Protein AF-A0A7S2QYP1-F1 (afdb_monomer)

pLDDT: mean 82.3, std 16.12, range [33.56, 97.0]

Secondary structure (DSSP, 8-state):
-HHHHHHHHHHTT-HHHHHHHHHHHHHHHHHHHHS-HHHHHHHHHHHHHTSHHHHHHHHHHHHTTSGGGHHHHHHHHHHHHH-HHHHHHHTT-HHHHHHHTSGGGSTTSTTHHHHHHHHHHTT-TTHHHHHHHHHHHHHHTTT-HHHHHHHHHHHHHHHHHHHHHHHTT--S--TTSHHHHHHHHHHHHHHHHHHHHHHHHHHHHHHSS----S--TT----------HHHHHHHHHHHHHHHHHHHHHSPPGGGTTTS---

Sequence (262 aa):
LENSLRVMARERENTEWQDSVGLNALLLTYYVGNANAFSAQEVGERLVRTGCLRAMVNLFIATRTLPFAEAIRRALLLACFSSDAVYNFVSQVPTALDALTAAEFAEDGMLAGHGAIWPAALRQDDADTTMSRYFDYFAEHMDDEHAVMALQNTLPLLRACARASRAGGRPLYVEGGPVTRALQRVYAKTTEAVLSTTRVRNELRNATLPQVDDDDEDKKKNVERPVAPDVEKRRECIVDISRTLKVLISPSDDAVAGRKAD

Radius of gyration: 22.62 Å; Cα contacts (8 Å, |Δi|>4): 286; chains: 1; bounding box: 56×39×75 Å

Solvent-accessible surface area (backbone atoms only — not comparable to full-atom values): 14134 Å² total; per-residue (Å²): 109,70,68,59,53,52,50,48,69,66,43,73,81,39,63,72,57,46,51,51,54,27,52,55,22,44,54,47,32,50,46,28,44,69,44,56,39,68,58,17,34,52,51,25,47,48,31,60,74,72,44,53,46,61,54,50,52,52,48,38,62,77,36,64,87,44,79,65,34,50,32,45,54,50,22,54,48,26,33,25,28,12,6,71,61,34,27,63,52,55,76,69,35,66,68,55,54,57,57,59,71,33,67,49,27,33,80,92,22,92,37,20,45,54,38,31,46,48,39,51,40,65,65,42,94,56,16,53,60,50,29,18,50,40,36,45,50,38,35,74,30,66,86,36,68,66,41,43,53,39,48,50,58,23,52,64,50,50,56,44,38,40,48,5,9,49,37,46,75,49,65,74,73,48,91,88,28,61,44,48,51,22,51,52,47,28,43,52,41,34,50,54,49,53,55,50,52,51,48,53,52,49,52,52,54,60,71,72,45,75,85,76,67,94,78,72,95,85,69,86,65,89,72,81,74,87,66,62,66,67,61,54,54,53,47,52,51,43,52,52,39,42,56,51,44,50,62,70,70,44,82,68,70,71,77,59,79,76,73,82,82,130

Foldseek 3Di:
DVVLLVVCVVCVPPPVVLVVVLVVLQVLLCQLLPPALVSLQVVLVVCLVVCVLVSLLSNCLNCVVPPSCPSSLLSLLLSLLRYPSSLVVQLPDVSSVVSLPDPLCPLLHLQVLSNLRNCVSNVPPCNLVSNLVSLLSLLVPLVDPSSLVNLLVNLVSVVSSQSSNVSVVHGPDDVVGSNLVSLVSSLVSLVVVLVVLVVVQVVLVVVPDPPPPPDDPPPPDPPPRCPPPVSVVSSVSSVSSNVSSCVVNPDPPPVVVPPDDD

Nearest PDB structures (foldseek):
  4wnf-assembly1_A  TM=1.858E-01  e=1.298E+00  Homo sapiens

Structure (mmCIF, N/CA/C/O backbone):
data_AF-A0A7S2QYP1-F1
#
_entry.id   AF-A0A7S2QYP1-F1
#
loop_
_atom_site.group_PDB
_atom_site.id
_atom_site.type_symbol
_atom_site.label_atom_id
_atom_site.label_alt_id
_atom_site.label_comp_id
_atom_site.label_asym_id
_atom_site.label_entity_id
_atom_site.label_seq_id
_atom_site.pdbx_PDB_ins_code
_atom_site.Cartn_x
_atom_site.Cartn_y
_atom_site.Cartn_z
_atom_site.occupancy
_atom_site.B_iso_or_equiv
_atom_site.auth_seq_id
_atom_site.auth_comp_id
_atom_site.auth_asym_id
_atom_site.auth_atom_id
_atom_site.pdbx_PDB_model_num
ATOM 1 N N . LEU A 1 1 ? -25.385 -1.679 10.012 1.00 53.50 1 LEU A N 1
ATOM 2 C CA . LEU A 1 1 ? -24.464 -2.214 8.982 1.00 53.50 1 LEU A CA 1
ATOM 3 C C . LEU A 1 1 ? -25.145 -2.277 7.619 1.00 53.50 1 LEU A C 1
ATOM 5 O O . LEU A 1 1 ? -24.696 -1.571 6.732 1.00 53.50 1 LEU A O 1
ATOM 9 N N . GLU A 1 2 ? -26.269 -2.984 7.467 1.00 54.44 2 GLU A N 1
ATOM 10 C CA . GLU A 1 2 ? -27.011 -3.047 6.189 1.00 54.44 2 GLU A CA 1
ATOM 11 C C . GLU A 1 2 ? -27.431 -1.680 5.629 1.00 54.44 2 GLU A C 1
ATOM 13 O O . GLU A 1 2 ? -27.257 -1.425 4.442 1.00 54.44 2 GLU A O 1
ATOM 18 N N . ASN A 1 3 ? -27.919 -0.764 6.476 1.00 63.81 3 ASN A N 1
ATOM 19 C CA . ASN A 1 3 ? -28.274 0.587 6.027 1.00 63.81 3 ASN A CA 1
ATOM 20 C C . ASN A 1 3 ? -27.048 1.368 5.512 1.00 63.81 3 ASN A C 1
ATOM 22 O O . ASN A 1 3 ? -27.114 2.027 4.483 1.00 63.81 3 ASN A O 1
ATOM 26 N N . SER A 1 4 ? -25.901 1.237 6.186 1.00 62.28 4 SER A N 1
ATOM 27 C CA . SER A 1 4 ? -24.644 1.866 5.762 1.00 62.28 4 SER A CA 1
ATOM 28 C C . SER A 1 4 ? -24.142 1.290 4.438 1.00 62.28 4 SER A C 1
ATOM 30 O O . SER A 1 4 ? -23.718 2.051 3.579 1.00 62.28 4 SER A O 1
ATOM 32 N N . LEU A 1 5 ? -24.249 -0.028 4.239 1.00 64.38 5 LEU A N 1
ATOM 33 C CA . LEU A 1 5 ? -23.893 -0.682 2.977 1.00 64.38 5 LEU A CA 1
ATOM 34 C C . LEU A 1 5 ? -24.820 -0.259 1.829 1.00 64.38 5 LEU A C 1
ATOM 36 O O . LEU A 1 5 ? -24.341 -0.035 0.724 1.00 64.38 5 LEU A O 1
ATOM 40 N N . ARG A 1 6 ? -26.124 -0.080 2.085 1.00 71.31 6 ARG A N 1
ATOM 41 C CA . ARG A 1 6 ? -27.070 0.455 1.089 1.00 71.31 6 ARG A CA 1
ATOM 42 C C . ARG A 1 6 ? -26.757 1.896 0.702 1.00 71.31 6 ARG A C 1
ATOM 44 O O . ARG A 1 6 ? -26.783 2.213 -0.482 1.00 71.31 6 ARG A O 1
ATOM 51 N N . VAL A 1 7 ? -26.447 2.752 1.677 1.00 73.31 7 VAL A N 1
ATOM 52 C CA . VAL A 1 7 ? -26.027 4.135 1.409 1.00 73.31 7 VAL A CA 1
ATOM 53 C C . VAL A 1 7 ? -24.725 4.143 0.608 1.00 73.31 7 VAL A C 1
ATOM 55 O O . VAL A 1 7 ? -24.665 4.803 -0.417 1.00 73.31 7 VAL A O 1
ATOM 58 N N . MET A 1 8 ? -23.723 3.346 0.988 1.00 72.06 8 MET A N 1
ATOM 59 C CA . MET A 1 8 ? -22.469 3.242 0.229 1.00 72.06 8 MET A CA 1
ATOM 60 C C . MET A 1 8 ? -22.695 2.724 -1.195 1.00 72.06 8 MET A C 1
ATOM 62 O O . MET A 1 8 ? -22.133 3.272 -2.132 1.00 72.06 8 MET A O 1
ATOM 66 N N . ALA A 1 9 ? -23.542 1.709 -1.383 1.00 73.00 9 ALA A N 1
ATOM 67 C CA . ALA A 1 9 ? -23.862 1.185 -2.709 1.00 73.00 9 ALA A CA 1
ATOM 68 C C . ALA A 1 9 ? -24.553 2.228 -3.602 1.00 73.00 9 ALA A C 1
ATOM 70 O O . ALA A 1 9 ? -24.306 2.247 -4.804 1.00 73.00 9 ALA A O 1
ATOM 71 N N . ARG A 1 10 ? -25.386 3.096 -3.015 1.00 80.00 10 ARG A N 1
ATOM 72 C CA . ARG A 1 10 ? -26.065 4.193 -3.713 1.00 80.00 10 ARG A CA 1
ATOM 73 C C . ARG A 1 10 ? -25.125 5.359 -4.029 1.00 80.00 10 ARG A C 1
ATOM 75 O O . ARG A 1 10 ? -25.179 5.895 -5.126 1.00 80.00 10 ARG A O 1
ATOM 82 N N . GLU A 1 11 ? -24.285 5.750 -3.076 1.00 81.75 11 GLU A N 1
ATOM 83 C CA . GLU A 1 11 ? -23.444 6.949 -3.179 1.00 81.75 11 GLU A CA 1
ATOM 84 C C . GLU A 1 11 ? -22.087 6.684 -3.844 1.00 81.75 11 GLU A C 1
ATOM 86 O O . GLU A 1 11 ? -21.378 7.627 -4.177 1.00 81.75 11 GLU A O 1
ATOM 91 N N . ARG A 1 12 ? -21.704 5.423 -4.097 1.00 76.19 12 ARG A N 1
ATOM 92 C CA . ARG A 1 12 ? -20.394 5.094 -4.690 1.00 76.19 12 ARG A CA 1
ATOM 93 C C . ARG A 1 12 ? -20.152 5.698 -6.073 1.00 76.19 12 ARG A C 1
ATOM 95 O O . ARG A 1 12 ? -19.012 5.671 -6.507 1.00 76.19 12 ARG A O 1
ATOM 102 N N . GLU A 1 13 ? -21.182 6.175 -6.768 1.00 82.25 13 GLU A N 1
ATOM 103 C CA . GLU A 1 13 ? -21.084 6.849 -8.076 1.00 82.25 13 GLU A CA 1
ATOM 104 C C . GLU A 1 13 ? -21.207 8.381 -7.954 1.00 82.25 13 GLU A C 1
ATOM 106 O O . GLU A 1 13 ? -20.993 9.097 -8.928 1.00 82.25 13 GLU A O 1
ATOM 111 N N . ASN A 1 14 ? -21.513 8.898 -6.759 1.00 88.19 14 ASN A N 1
ATOM 112 C CA . ASN A 1 14 ? -21.626 10.325 -6.480 1.00 88.19 14 ASN A CA 1
ATOM 113 C C . ASN A 1 14 ? -20.234 10.938 -6.254 1.00 88.19 14 ASN A C 1
ATOM 115 O O . ASN A 1 14 ? -19.588 10.679 -5.237 1.00 88.19 14 ASN A O 1
ATOM 119 N N . THR A 1 15 ? -19.784 11.776 -7.188 1.00 87.31 15 THR A N 1
ATOM 120 C CA . THR A 1 15 ? -18.447 12.390 -7.166 1.00 87.31 15 THR A CA 1
ATOM 121 C C . THR A 1 15 ? -18.226 13.310 -5.967 1.00 87.31 15 THR A C 1
ATOM 123 O O . THR A 1 15 ? -17.172 13.240 -5.347 1.00 87.31 15 THR A O 1
ATOM 126 N N . GLU A 1 16 ? -19.220 14.107 -5.560 1.00 88.25 16 GLU A N 1
ATOM 127 C CA . GLU A 1 16 ? -19.085 14.995 -4.391 1.00 88.25 16 GLU A CA 1
ATOM 128 C C . GLU A 1 16 ? -18.909 14.194 -3.095 1.00 88.25 16 GLU A C 1
ATOM 130 O O . GLU A 1 16 ? -18.122 14.548 -2.211 1.00 88.25 16 GLU A O 1
ATOM 135 N N . TRP A 1 17 ? -19.630 13.076 -2.989 1.00 87.38 17 TRP A N 1
ATOM 136 C CA . TRP A 1 17 ? -19.487 12.164 -1.864 1.00 87.38 17 TRP A CA 1
ATOM 137 C C . TRP A 1 17 ? -18.114 11.481 -1.865 1.00 87.38 17 TRP A C 1
ATOM 139 O O . TRP A 1 17 ? -17.458 11.434 -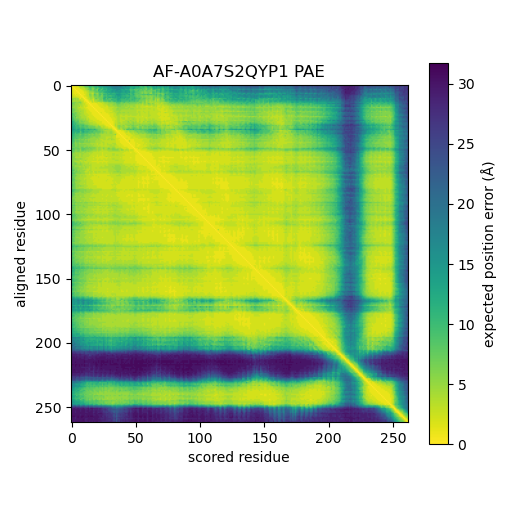0.820 1.00 87.38 17 TRP A O 1
ATOM 149 N N . GLN A 1 18 ? -17.653 11.001 -3.026 1.00 87.62 18 GLN A N 1
ATOM 150 C CA . GLN A 1 18 ? -16.316 10.419 -3.180 1.00 87.62 18 GLN A CA 1
ATOM 151 C C . GLN A 1 18 ? -15.218 11.409 -2.770 1.00 87.62 18 GLN A C 1
ATOM 153 O O . GLN A 1 18 ? -14.327 11.032 -2.006 1.00 87.62 18 GLN A O 1
ATOM 158 N N . ASP A 1 19 ? -15.312 12.666 -3.208 1.00 86.94 19 ASP A N 1
ATOM 159 C CA . ASP A 1 19 ? -14.354 13.724 -2.879 1.00 86.94 19 ASP A CA 1
ATOM 160 C C . ASP A 1 19 ? -14.329 14.007 -1.376 1.00 86.94 19 ASP A C 1
ATOM 162 O O . ASP A 1 19 ? -13.260 14.086 -0.766 1.00 86.94 19 ASP A O 1
ATOM 166 N N . SER A 1 20 ? -15.503 14.086 -0.744 1.00 87.19 20 SER A N 1
ATOM 167 C CA . SER A 1 20 ? -15.607 14.281 0.702 1.00 87.19 20 SER A CA 1
ATOM 168 C C . SER A 1 20 ? -14.970 13.125 1.478 1.00 87.19 20 SER A C 1
ATOM 170 O O . SER A 1 20 ? -14.164 13.344 2.388 1.00 87.19 20 SER A O 1
ATOM 172 N N . VAL A 1 21 ? -15.277 11.877 1.111 1.00 85.69 21 VAL A N 1
ATOM 173 C CA . VAL A 1 21 ? -14.692 10.689 1.751 1.00 85.69 21 VAL A CA 1
ATOM 174 C C . VAL A 1 21 ? -13.177 10.644 1.533 1.00 85.69 21 VAL A C 1
ATOM 176 O O . VAL A 1 21 ? -12.426 10.416 2.487 1.00 85.69 21 VAL A O 1
ATOM 179 N N . GLY A 1 22 ? -12.721 10.906 0.307 1.00 85.19 22 GLY A N 1
ATOM 180 C CA . GLY A 1 22 ? -11.309 10.946 -0.057 1.00 85.19 22 GLY A CA 1
ATOM 181 C C . GLY A 1 22 ? -10.535 11.999 0.735 1.00 85.19 22 GLY A C 1
ATOM 182 O O . GLY A 1 22 ? -9.502 11.684 1.326 1.00 85.19 22 GLY A O 1
ATOM 183 N N . LEU A 1 23 ? -11.061 13.223 0.835 1.00 87.06 23 LEU A N 1
ATOM 184 C CA . LEU A 1 23 ? -10.432 14.317 1.578 1.00 87.06 23 LEU A CA 1
ATOM 185 C C . LEU A 1 23 ? -10.312 14.001 3.074 1.00 87.06 23 LEU A C 1
ATOM 187 O O . LEU A 1 23 ? -9.252 14.206 3.668 1.00 87.06 23 LEU A O 1
ATOM 191 N N . ASN A 1 24 ? -11.362 13.443 3.680 1.00 87.12 24 ASN A N 1
ATOM 192 C CA . ASN A 1 24 ? -11.325 13.023 5.082 1.00 87.12 24 ASN A CA 1
ATOM 193 C C . ASN A 1 24 ? -10.278 11.920 5.323 1.00 87.12 24 ASN A C 1
ATOM 195 O O . ASN A 1 24 ? -9.539 11.966 6.309 1.00 87.12 24 ASN A O 1
ATOM 199 N N . ALA A 1 25 ? -10.164 10.954 4.409 1.00 87.44 25 ALA A N 1
ATOM 200 C CA . ALA A 1 25 ? -9.156 9.900 4.496 1.00 87.44 25 ALA A CA 1
ATOM 201 C C . ALA A 1 25 ? -7.722 10.430 4.280 1.00 87.44 25 ALA A C 1
ATOM 203 O O . ALA A 1 25 ? -6.786 9.971 4.942 1.00 87.44 25 ALA A O 1
ATOM 204 N N . LEU A 1 26 ? -7.535 11.437 3.421 1.00 86.12 26 LEU A N 1
ATOM 205 C CA . LEU A 1 26 ? -6.250 12.124 3.243 1.00 86.12 26 LEU A CA 1
ATOM 206 C C . LEU A 1 26 ? -5.827 12.894 4.497 1.00 86.12 26 LEU A C 1
ATOM 208 O O . LEU A 1 26 ? -4.672 12.790 4.915 1.00 86.12 26 LEU A O 1
ATOM 212 N N . LEU A 1 27 ? -6.752 13.620 5.132 1.00 85.19 27 LEU A N 1
ATOM 213 C CA . LEU A 1 27 ? -6.486 14.296 6.405 1.00 85.19 27 LEU A CA 1
ATOM 214 C C . LEU A 1 27 ? -6.068 13.289 7.473 1.00 85.19 27 LEU A C 1
ATOM 216 O O . LEU A 1 27 ? -5.072 13.495 8.167 1.00 85.19 27 LEU A O 1
ATOM 220 N N . LEU A 1 28 ? -6.779 12.163 7.564 1.00 83.94 28 LEU A N 1
ATOM 221 C CA . LEU A 1 28 ? -6.411 11.117 8.503 1.00 83.94 28 LEU A CA 1
ATOM 222 C C . LEU A 1 28 ? -5.015 10.558 8.206 1.00 83.94 28 LEU A C 1
ATOM 224 O O . LEU A 1 28 ? -4.204 10.473 9.122 1.00 83.94 28 LEU A O 1
ATOM 228 N N . THR A 1 29 ? -4.723 10.249 6.939 1.00 83.81 29 THR A N 1
ATOM 229 C CA . THR A 1 29 ? -3.402 9.798 6.464 1.00 83.81 29 THR A CA 1
ATOM 230 C C . THR A 1 29 ? -2.291 10.755 6.896 1.00 83.81 29 THR A C 1
ATOM 232 O O . THR A 1 29 ? -1.244 10.314 7.374 1.00 83.81 29 THR A O 1
ATOM 235 N N . TYR A 1 30 ? -2.522 12.065 6.773 1.00 81.06 30 TYR A N 1
ATOM 236 C CA . TYR A 1 30 ? -1.571 13.079 7.214 1.00 81.06 30 TYR A CA 1
ATOM 237 C C . TYR A 1 30 ? -1.302 12.993 8.720 1.00 81.06 30 TYR A C 1
ATOM 239 O O . TYR A 1 30 ? -0.135 12.954 9.118 1.00 81.06 30 TYR A O 1
ATOM 247 N N . TYR A 1 31 ? -2.350 12.909 9.546 1.00 78.88 31 TYR A N 1
ATOM 248 C CA . TYR A 1 31 ? -2.199 12.815 10.998 1.00 78.88 31 TYR A CA 1
ATOM 249 C C . TYR A 1 31 ? -1.532 11.506 11.428 1.00 78.88 31 TYR A C 1
ATOM 251 O O . TYR A 1 31 ? -0.562 11.550 12.175 1.00 78.88 31 TYR A O 1
ATOM 259 N N . VAL A 1 32 ? -1.968 10.346 10.932 1.00 75.81 32 VAL A N 1
ATOM 260 C CA . VAL A 1 32 ? -1.376 9.062 11.359 1.00 75.81 32 VAL A CA 1
ATOM 261 C C . VAL A 1 32 ? 0.041 8.845 10.822 1.00 75.81 32 VAL A C 1
ATOM 263 O O . VAL A 1 32 ? 0.811 8.112 11.438 1.00 75.81 32 VAL A O 1
ATOM 266 N N . GLY A 1 33 ? 0.394 9.472 9.694 1.00 71.12 33 GLY A N 1
ATOM 267 C CA . GLY A 1 33 ? 1.702 9.327 9.051 1.00 71.12 33 GLY A CA 1
ATOM 268 C C . GLY A 1 33 ? 2.762 10.352 9.470 1.00 71.12 33 GLY A C 1
ATOM 269 O O . GLY A 1 33 ? 3.944 10.104 9.231 1.00 71.12 33 GLY A O 1
ATOM 270 N N . ASN A 1 34 ? 2.371 11.495 10.053 1.00 73.00 34 ASN A N 1
ATOM 271 C CA . ASN A 1 34 ? 3.300 12.573 10.435 1.00 73.00 34 ASN A CA 1
ATOM 272 C C . ASN A 1 34 ? 3.208 12.995 11.910 1.00 73.00 34 ASN A C 1
ATOM 274 O O . ASN A 1 34 ? 4.034 13.791 12.356 1.00 73.00 34 ASN A O 1
ATOM 278 N N . ALA A 1 35 ? 2.228 12.507 12.675 1.00 74.12 35 ALA A N 1
ATOM 279 C CA . ALA A 1 35 ? 2.182 12.774 14.106 1.00 74.12 35 ALA A CA 1
ATOM 280 C C . ALA A 1 35 ? 3.260 11.980 14.863 1.00 74.12 35 ALA A C 1
ATOM 282 O O . ALA A 1 35 ? 3.732 10.936 14.412 1.00 74.12 35 ALA A O 1
ATOM 283 N N . ASN A 1 36 ? 3.642 12.474 16.044 1.00 80.75 36 ASN A N 1
ATOM 284 C CA . ASN A 1 36 ? 4.493 11.713 16.957 1.00 80.75 36 ASN A CA 1
ATOM 285 C C . ASN A 1 36 ? 3.762 10.453 17.473 1.00 80.75 36 ASN A C 1
ATOM 287 O O . ASN A 1 36 ? 2.538 10.349 17.375 1.00 80.75 36 ASN A O 1
ATOM 291 N N . ALA A 1 37 ? 4.518 9.513 18.051 1.00 79.00 37 ALA A N 1
ATOM 292 C CA . ALA A 1 37 ? 3.999 8.235 18.549 1.00 79.00 37 ALA A CA 1
ATOM 293 C C . ALA A 1 37 ? 2.779 8.386 19.473 1.00 79.00 37 ALA A C 1
ATOM 295 O O . ALA A 1 37 ? 1.774 7.702 19.294 1.00 79.00 37 ALA A O 1
ATOM 296 N N . PHE A 1 38 ? 2.842 9.325 20.420 1.00 81.94 38 PHE A N 1
ATOM 297 C CA . PHE A 1 38 ? 1.759 9.576 21.369 1.00 81.94 38 PHE A CA 1
ATOM 298 C C . PHE A 1 38 ? 0.471 10.020 20.660 1.00 81.94 38 PHE A C 1
ATOM 300 O O . PHE A 1 38 ? -0.586 9.417 20.835 1.00 81.94 38 PHE A O 1
ATOM 307 N N . SER A 1 39 ? 0.567 11.036 19.802 1.00 83.94 39 SER A N 1
ATOM 308 C CA . SER A 1 39 ? -0.574 11.564 19.055 1.00 83.94 39 SER A CA 1
ATOM 309 C C . SER A 1 39 ? -1.158 10.540 18.080 1.00 83.94 39 SER A C 1
ATOM 311 O O . SER A 1 39 ? -2.375 10.489 17.909 1.00 83.94 39 SER A O 1
ATOM 313 N N . ALA A 1 40 ? -0.325 9.702 17.458 1.00 81.94 40 ALA A N 1
ATOM 314 C CA . ALA A 1 40 ? -0.798 8.674 16.537 1.00 81.94 40 ALA A CA 1
ATOM 315 C C . ALA A 1 40 ? -1.617 7.585 17.260 1.00 81.94 40 ALA A C 1
ATOM 317 O O . ALA A 1 40 ? -2.679 7.188 16.771 1.00 81.94 40 ALA A O 1
ATOM 318 N N . GLN A 1 41 ? -1.180 7.169 18.455 1.00 83.69 41 GLN A N 1
ATOM 319 C CA . GLN A 1 41 ? -1.935 6.247 19.310 1.00 83.69 41 GLN A CA 1
ATOM 320 C C . GLN A 1 41 ? -3.255 6.867 19.782 1.00 83.69 41 GLN A C 1
ATOM 322 O O . GLN A 1 41 ? -4.305 6.240 19.646 1.00 83.69 41 GLN A O 1
ATOM 327 N N . GLU A 1 42 ? -3.236 8.122 20.243 1.00 86.94 42 GLU A N 1
ATOM 328 C CA . GLU A 1 42 ? -4.442 8.819 20.704 1.00 86.94 42 GLU A CA 1
ATOM 329 C C . GLU A 1 42 ? -5.496 8.955 19.589 1.00 86.94 42 GLU A C 1
ATOM 331 O O . GLU A 1 42 ? -6.689 8.717 19.811 1.00 86.94 42 GLU A O 1
ATOM 336 N N . VAL A 1 43 ? -5.069 9.297 18.367 1.00 86.00 43 VAL A N 1
ATOM 337 C CA . VAL A 1 43 ? -5.951 9.339 17.190 1.00 86.00 43 VAL A CA 1
ATOM 338 C C . VAL A 1 43 ? -6.543 7.957 16.915 1.00 86.00 43 VAL A C 1
ATOM 340 O O . VAL A 1 43 ? -7.754 7.849 16.715 1.00 86.00 43 VAL A O 1
ATOM 343 N N . GLY A 1 44 ? -5.728 6.900 16.957 1.00 87.12 44 GLY A N 1
ATOM 344 C CA . GLY A 1 44 ? -6.192 5.524 16.776 1.00 87.12 44 GLY A CA 1
ATOM 345 C C . GLY A 1 44 ? -7.250 5.104 17.800 1.00 87.12 44 GLY A C 1
ATOM 346 O O . GLY A 1 44 ? -8.317 4.610 17.430 1.00 87.12 44 GLY A O 1
ATOM 347 N N . GLU A 1 45 ? -7.030 5.384 19.083 1.00 89.44 45 GLU A N 1
ATOM 348 C CA . GLU A 1 45 ? -8.007 5.106 20.142 1.00 89.44 45 GLU A CA 1
ATOM 349 C C . GLU A 1 45 ? -9.315 5.887 19.968 1.00 89.44 45 GLU A C 1
ATOM 351 O O . GLU A 1 45 ? -10.405 5.377 20.248 1.00 89.44 45 GLU A O 1
ATOM 356 N N . ARG A 1 46 ? -9.235 7.147 19.523 1.00 89.50 46 ARG A N 1
ATOM 357 C CA . ARG A 1 46 ? -10.423 7.956 19.221 1.00 89.50 46 ARG A CA 1
ATOM 358 C C . ARG A 1 46 ? -11.199 7.361 18.047 1.00 89.50 46 ARG A C 1
ATOM 360 O O . ARG A 1 46 ? -12.413 7.219 18.162 1.00 89.50 46 ARG A O 1
ATOM 367 N N . LEU A 1 47 ? -10.522 6.945 16.973 1.00 88.94 47 LEU A N 1
ATOM 368 C CA . LEU A 1 47 ? -11.154 6.302 15.814 1.00 88.94 47 LEU A CA 1
ATOM 369 C C . LEU A 1 47 ? -11.922 5.029 16.184 1.00 88.94 47 LEU A C 1
ATOM 371 O O . LEU A 1 47 ? -13.005 4.787 15.641 1.00 88.94 47 LEU A O 1
ATOM 375 N N . VAL A 1 48 ? -11.368 4.225 17.097 1.00 89.38 48 VAL A N 1
ATOM 376 C CA . VAL A 1 48 ? -12.025 3.017 17.614 1.00 89.38 48 VAL A CA 1
ATOM 377 C C . VAL A 1 48 ? -13.270 3.392 18.425 1.00 89.38 48 VAL A C 1
ATOM 379 O O . VAL A 1 48 ? -14.344 2.839 18.184 1.00 89.38 48 VAL A O 1
ATOM 382 N N . ARG A 1 49 ? -13.163 4.363 19.343 1.00 90.88 49 ARG A N 1
ATOM 383 C CA . ARG A 1 49 ? -14.263 4.767 20.240 1.00 90.88 49 ARG A CA 1
ATOM 384 C C . ARG A 1 49 ? -15.441 5.430 19.528 1.00 90.88 49 ARG A C 1
ATOM 386 O O . ARG A 1 49 ? -16.581 5.204 19.919 1.00 90.88 49 ARG A O 1
ATOM 393 N N . THR A 1 50 ? -15.194 6.243 18.502 1.00 88.00 50 THR A N 1
ATOM 394 C CA . THR A 1 50 ? -16.255 6.998 17.809 1.00 88.00 50 THR A CA 1
ATOM 395 C C . THR A 1 50 ? -16.996 6.183 16.749 1.00 88.00 50 THR A C 1
ATOM 397 O O . THR A 1 50 ? -17.973 6.659 16.178 1.00 88.00 50 THR A O 1
ATOM 400 N N . GLY A 1 51 ? -16.531 4.968 16.439 1.00 84.00 51 GLY A N 1
ATOM 401 C CA . GLY A 1 51 ? -17.067 4.160 15.342 1.00 84.00 51 GLY A CA 1
ATOM 402 C C . GLY A 1 51 ? -16.607 4.609 13.949 1.00 84.00 51 GLY A C 1
ATOM 403 O O . GLY A 1 51 ? -16.948 3.945 12.966 1.00 84.00 51 GLY A O 1
ATOM 404 N N . CYS A 1 52 ? -15.784 5.662 13.846 1.00 87.25 52 CYS A N 1
ATOM 405 C CA . CYS A 1 52 ? -15.190 6.102 12.581 1.00 87.25 52 CYS A CA 1
ATOM 406 C C . CYS A 1 52 ? -14.368 4.985 11.926 1.00 87.25 52 CYS A C 1
ATOM 408 O O . CYS A 1 52 ? -14.477 4.781 10.717 1.00 87.25 52 CYS A O 1
ATOM 410 N N . LEU A 1 53 ? -13.608 4.208 12.711 1.00 91.69 53 LEU A N 1
ATOM 411 C CA . LEU A 1 53 ? -12.849 3.072 12.180 1.00 91.69 53 LEU A CA 1
ATOM 412 C C . LEU A 1 53 ? -13.769 2.019 11.551 1.00 91.69 53 LEU A C 1
ATOM 414 O O . LEU A 1 53 ? -13.493 1.522 10.464 1.00 91.69 53 LEU A O 1
ATOM 418 N N . ARG A 1 54 ? -14.910 1.730 12.188 1.00 91.56 54 ARG A N 1
ATOM 419 C CA . ARG A 1 54 ? -15.895 0.778 11.657 1.00 91.56 54 ARG A CA 1
ATOM 420 C C . ARG A 1 54 ? -16.481 1.256 10.328 1.00 91.56 54 ARG A C 1
ATOM 422 O O . ARG A 1 54 ? -16.653 0.453 9.416 1.00 91.56 54 ARG A O 1
ATOM 429 N N . ALA A 1 55 ? -16.788 2.548 10.209 1.00 88.81 55 ALA A N 1
ATOM 430 C CA . ALA A 1 55 ? -17.267 3.131 8.956 1.00 88.81 55 ALA A CA 1
ATOM 431 C C . ALA A 1 55 ? -16.205 3.040 7.849 1.00 88.81 55 ALA A C 1
ATOM 433 O O . ALA A 1 55 ? -16.522 2.640 6.734 1.00 88.81 55 ALA A O 1
ATOM 434 N N . MET A 1 56 ? -14.948 3.336 8.177 1.00 90.62 56 MET A N 1
ATOM 435 C CA . MET A 1 56 ? -13.823 3.291 7.245 1.00 90.62 56 MET A CA 1
ATOM 436 C C . MET A 1 56 ? -13.515 1.873 6.754 1.00 90.62 56 MET A C 1
ATOM 438 O O . MET A 1 56 ? -13.311 1.681 5.561 1.00 90.62 56 MET A O 1
ATOM 442 N N . VAL A 1 57 ? -13.559 0.872 7.639 1.00 93.88 57 VAL A N 1
ATOM 443 C CA . VAL A 1 57 ? -13.413 -0.544 7.262 1.00 93.88 57 VAL A CA 1
ATOM 444 C C . VAL A 1 57 ? -14.546 -0.985 6.333 1.00 93.88 57 VAL A C 1
ATOM 446 O O . VAL A 1 57 ? -14.292 -1.640 5.329 1.00 93.88 57 VAL A O 1
ATOM 449 N N . ASN A 1 58 ? -15.791 -0.580 6.606 1.00 91.00 58 ASN A N 1
ATOM 450 C CA . ASN A 1 58 ? -16.913 -0.885 5.712 1.00 91.00 58 ASN A CA 1
ATOM 451 C C . ASN A 1 58 ? -16.767 -0.204 4.345 1.00 91.00 58 ASN A C 1
ATOM 453 O O . ASN A 1 58 ? -17.047 -0.835 3.328 1.00 91.00 58 ASN A O 1
ATOM 457 N N . LEU A 1 59 ? -16.315 1.056 4.322 1.00 89.94 59 LEU A N 1
ATOM 458 C CA . LEU A 1 59 ? -16.015 1.765 3.079 1.00 89.94 59 LEU A CA 1
ATOM 459 C C . LEU A 1 59 ? -14.943 1.021 2.291 1.00 89.94 59 LEU A C 1
ATOM 461 O O . LEU A 1 59 ? -15.170 0.714 1.130 1.00 89.94 59 LEU A O 1
ATOM 465 N N . PHE A 1 60 ? -13.835 0.655 2.936 1.00 93.25 60 PHE A N 1
ATOM 466 C CA . PHE A 1 60 ? -12.790 -0.153 2.321 1.00 93.25 60 PHE A CA 1
ATOM 467 C C . PHE A 1 60 ? -13.355 -1.441 1.718 1.00 93.25 60 PHE A C 1
ATOM 469 O O . PHE A 1 60 ? -13.222 -1.646 0.519 1.00 93.25 60 PHE A O 1
ATOM 476 N N . ILE A 1 61 ? -14.070 -2.261 2.490 1.00 93.06 61 ILE A N 1
ATOM 477 C CA . ILE A 1 61 ? -14.643 -3.521 1.987 1.00 93.06 61 ILE A CA 1
ATOM 478 C C . ILE A 1 61 ? -15.511 -3.280 0.741 1.00 93.06 61 ILE A C 1
ATOM 480 O O . ILE A 1 61 ? -15.407 -4.033 -0.228 1.00 93.06 61 ILE A O 1
ATOM 484 N N . ALA A 1 62 ? -16.333 -2.226 0.751 1.00 89.00 62 ALA A N 1
ATOM 485 C CA . ALA A 1 62 ? -17.277 -1.920 -0.319 1.00 89.00 62 ALA A CA 1
ATOM 486 C C . ALA A 1 62 ? -16.639 -1.276 -1.564 1.00 89.00 62 ALA A C 1
ATOM 488 O O . ALA A 1 62 ? -17.173 -1.436 -2.662 1.00 89.00 62 ALA A O 1
ATOM 489 N N . THR A 1 63 ? -15.540 -0.530 -1.412 1.00 89.44 63 THR A N 1
ATOM 490 C CA . THR A 1 63 ? -14.996 0.338 -2.473 1.00 89.44 63 THR A CA 1
ATOM 491 C C . THR A 1 63 ? -13.532 0.073 -2.806 1.00 89.44 63 THR A C 1
ATOM 493 O O . THR A 1 63 ? -12.991 0.761 -3.664 1.00 89.44 63 THR A O 1
ATOM 496 N N . ARG A 1 64 ? -12.883 -0.925 -2.190 1.00 91.44 64 ARG A N 1
ATOM 497 C CA . ARG A 1 64 ? -11.434 -1.190 -2.299 1.00 91.44 64 ARG A CA 1
ATOM 498 C C . ARG A 1 64 ? -10.868 -1.306 -3.706 1.00 91.44 64 ARG A C 1
ATOM 500 O O . ARG A 1 64 ? -9.661 -1.207 -3.807 1.00 91.44 64 ARG A O 1
ATOM 507 N N . THR A 1 65 ? -11.647 -1.536 -4.758 1.00 91.75 65 THR A N 1
ATOM 508 C CA . THR A 1 65 ? -11.147 -1.581 -6.146 1.00 91.75 65 THR A CA 1
ATOM 509 C C . THR A 1 65 ? -11.288 -0.244 -6.877 1.00 91.75 65 THR A C 1
ATOM 511 O O . THR A 1 65 ? -10.691 -0.047 -7.931 1.00 91.75 65 THR A O 1
ATOM 514 N N . LEU A 1 66 ? -12.042 0.703 -6.316 1.00 90.00 66 LEU A N 1
ATOM 515 C CA . LEU A 1 66 ? -12.331 1.989 -6.940 1.00 90.00 66 LEU A CA 1
ATOM 516 C C . LEU A 1 66 ? -11.150 2.962 -6.767 1.00 90.00 66 LEU A C 1
ATOM 518 O O . LEU A 1 66 ? -10.518 2.973 -5.707 1.00 90.00 66 LEU A O 1
ATOM 522 N N . PRO A 1 67 ? -10.856 3.822 -7.762 1.00 87.06 67 PRO A N 1
ATOM 523 C CA . PRO A 1 67 ? -9.716 4.741 -7.695 1.00 87.06 67 PRO A CA 1
ATOM 524 C C . PRO A 1 67 ? -9.742 5.693 -6.490 1.00 87.06 67 PRO A C 1
ATOM 526 O O . PRO A 1 67 ? -8.732 5.841 -5.804 1.00 87.06 67 PRO A O 1
ATOM 529 N N . PHE A 1 68 ? -10.901 6.285 -6.170 1.00 84.81 68 PHE A N 1
ATOM 530 C CA . PHE A 1 68 ? -11.029 7.223 -5.043 1.00 84.81 68 PHE A CA 1
ATOM 531 C C . PHE A 1 68 ? -10.746 6.567 -3.680 1.00 84.81 68 PHE A C 1
ATOM 533 O O . PHE A 1 68 ? -10.374 7.245 -2.720 1.00 84.81 68 PHE A O 1
ATOM 540 N N . ALA A 1 69 ? -10.895 5.240 -3.584 1.00 90.25 69 ALA A N 1
ATOM 541 C CA . ALA A 1 69 ? -10.670 4.498 -2.352 1.00 90.25 69 ALA A CA 1
ATOM 542 C C . ALA A 1 69 ? -9.184 4.407 -1.975 1.00 90.25 69 ALA A C 1
ATOM 544 O O . ALA A 1 69 ? -8.875 3.955 -0.874 1.00 90.25 69 ALA A O 1
ATOM 545 N N . GLU A 1 70 ? -8.259 4.869 -2.824 1.00 91.81 70 GLU A N 1
ATOM 546 C CA . GLU A 1 70 ? -6.830 4.895 -2.504 1.00 91.81 70 GLU A CA 1
ATOM 547 C C . GLU A 1 70 ? -6.539 5.624 -1.191 1.00 91.81 70 GLU A C 1
ATOM 549 O O . GLU A 1 70 ? -5.802 5.111 -0.349 1.00 91.81 70 GLU A O 1
ATOM 554 N N . ALA A 1 71 ? -7.172 6.776 -0.958 1.00 90.56 71 ALA A N 1
ATOM 555 C CA . ALA A 1 71 ? -7.007 7.505 0.297 1.00 90.56 71 ALA A CA 1
ATOM 556 C C . ALA A 1 71 ? -7.463 6.670 1.508 1.00 90.56 71 ALA A C 1
ATOM 558 O O . ALA A 1 71 ? -6.816 6.695 2.552 1.00 90.56 71 ALA A O 1
ATOM 559 N N . ILE A 1 72 ? -8.533 5.884 1.354 1.00 93.25 72 ILE A N 1
ATOM 560 C CA . ILE A 1 72 ? -9.075 5.003 2.397 1.00 93.25 72 ILE A CA 1
ATOM 561 C C . ILE A 1 72 ? -8.121 3.833 2.657 1.00 93.25 72 ILE A C 1
ATOM 563 O O . ILE A 1 72 ? -7.794 3.563 3.814 1.00 93.25 72 ILE A O 1
ATOM 567 N N . ARG A 1 73 ? -7.636 3.171 1.592 1.00 94.81 73 ARG A N 1
ATOM 568 C CA . ARG A 1 73 ? -6.658 2.072 1.680 1.00 94.81 73 ARG A CA 1
ATOM 569 C C . ARG A 1 73 ? -5.409 2.529 2.435 1.00 94.81 73 ARG A C 1
ATOM 571 O O . ARG A 1 73 ? -5.006 1.881 3.398 1.00 94.81 73 ARG A O 1
ATOM 578 N N . ARG A 1 74 ? -4.850 3.688 2.059 1.00 94.25 74 ARG A N 1
ATOM 579 C CA . ARG A 1 74 ? -3.672 4.282 2.715 1.00 94.25 74 ARG A CA 1
ATOM 580 C C . ARG A 1 74 ? -3.941 4.668 4.164 1.00 94.25 74 ARG A C 1
ATOM 582 O O . ARG A 1 74 ? -3.122 4.356 5.022 1.00 94.25 74 ARG A O 1
ATOM 589 N N . ALA A 1 75 ? -5.068 5.320 4.444 1.00 93.12 75 ALA A N 1
ATOM 590 C CA . ALA A 1 75 ? -5.405 5.758 5.795 1.00 93.12 75 ALA A CA 1
ATOM 591 C C . ALA A 1 75 ? -5.518 4.573 6.760 1.00 93.12 75 ALA A C 1
ATOM 593 O O . ALA A 1 75 ? -4.925 4.608 7.837 1.00 93.12 75 ALA A O 1
ATOM 594 N N . LEU A 1 76 ? -6.227 3.512 6.356 1.00 95.12 76 LEU A N 1
ATOM 595 C CA . LEU A 1 76 ? -6.353 2.291 7.152 1.00 95.12 76 LEU A CA 1
ATOM 596 C C . LEU A 1 76 ? -4.999 1.609 7.355 1.00 95.12 76 LEU A C 1
ATOM 598 O O . LEU A 1 76 ? -4.656 1.280 8.488 1.00 95.12 76 LEU A O 1
ATOM 602 N N . LEU A 1 77 ? -4.218 1.444 6.285 1.00 95.44 77 LEU A N 1
ATOM 603 C CA . LEU A 1 77 ? -2.909 0.797 6.347 1.00 95.44 77 LEU A CA 1
ATOM 604 C C . LEU A 1 77 ? -1.962 1.523 7.314 1.00 95.44 77 LEU A C 1
ATOM 606 O O . LEU A 1 77 ? -1.367 0.907 8.198 1.00 95.44 77 LEU A O 1
ATOM 610 N N . LEU A 1 78 ? -1.857 2.848 7.188 1.00 93.12 78 LEU A N 1
ATOM 611 C CA . LEU A 1 78 ? -0.998 3.662 8.048 1.00 93.12 78 LEU A CA 1
ATOM 612 C C . LEU A 1 78 ? -1.502 3.699 9.492 1.00 93.12 78 LEU A C 1
ATOM 614 O O . LEU A 1 78 ? -0.696 3.634 10.414 1.00 93.12 78 LEU A O 1
ATOM 618 N N . ALA A 1 79 ? -2.818 3.750 9.708 1.00 92.19 79 ALA A N 1
ATOM 619 C CA . ALA A 1 79 ? -3.387 3.703 11.049 1.00 92.19 79 ALA A CA 1
ATOM 620 C C . ALA A 1 79 ? -3.093 2.364 11.754 1.00 92.19 79 ALA A C 1
ATOM 622 O O . ALA A 1 79 ? -2.795 2.373 12.947 1.00 92.19 79 ALA A O 1
ATOM 623 N N . CYS A 1 80 ? -3.098 1.238 11.029 1.00 94.06 80 CYS A N 1
ATOM 624 C CA . CYS A 1 80 ? -2.682 -0.066 11.562 1.00 94.06 80 CYS A CA 1
ATOM 625 C C . CYS A 1 80 ? -1.199 -0.097 11.966 1.00 94.06 80 CYS A C 1
ATOM 627 O O . CYS A 1 80 ? -0.860 -0.683 12.994 1.00 94.06 80 CYS A O 1
ATOM 629 N N . PHE A 1 81 ? -0.313 0.551 11.200 1.00 91.94 81 PHE A N 1
ATOM 630 C CA . PHE A 1 81 ? 1.098 0.677 11.585 1.00 91.94 81 PHE A CA 1
ATOM 631 C C . PHE A 1 81 ? 1.304 1.583 12.800 1.00 91.94 81 PHE A C 1
ATOM 633 O O . PHE A 1 81 ? 2.150 1.288 13.644 1.00 91.94 81 PHE A O 1
ATOM 640 N N . SER A 1 82 ? 0.549 2.677 12.882 1.00 89.06 82 SER A N 1
ATOM 641 C CA . SER A 1 82 ? 0.748 3.715 13.893 1.00 89.06 82 SER A CA 1
ATOM 642 C C . SER A 1 82 ? 0.028 3.462 15.220 1.00 89.06 82 SER A C 1
ATOM 644 O O . SER A 1 82 ? 0.387 4.092 16.213 1.00 89.06 82 SER A O 1
ATOM 646 N N . SER A 1 83 ? -0.994 2.596 15.264 1.00 90.38 83 SER A N 1
ATOM 647 C CA . SER A 1 83 ? -1.802 2.374 16.469 1.00 90.38 83 SER A CA 1
ATOM 648 C C . SER A 1 83 ? -2.125 0.905 16.737 1.00 90.38 83 SER A C 1
ATOM 650 O O . SER A 1 83 ? -2.720 0.213 15.908 1.00 90.38 83 SER A O 1
ATOM 652 N N . ASP A 1 84 ? -1.828 0.456 17.961 1.00 91.00 84 ASP A N 1
ATOM 653 C CA . ASP A 1 84 ? -2.167 -0.896 18.422 1.00 91.00 84 ASP A CA 1
ATOM 654 C C . ASP A 1 84 ? -3.680 -1.104 18.507 1.00 91.00 84 ASP A C 1
ATOM 656 O O . ASP A 1 84 ? -4.176 -2.176 18.169 1.00 91.00 84 ASP A O 1
ATOM 660 N N . ALA A 1 85 ? -4.427 -0.074 18.915 1.00 92.19 85 ALA A N 1
ATOM 661 C CA . ALA A 1 85 ? -5.882 -0.135 19.006 1.00 92.19 85 ALA A CA 1
ATOM 662 C C . ALA A 1 85 ? -6.529 -0.353 17.629 1.00 92.19 85 ALA A C 1
ATOM 664 O O . ALA A 1 85 ? -7.464 -1.146 17.501 1.00 92.19 85 ALA A O 1
ATOM 665 N N . VAL A 1 86 ? -6.007 0.314 16.594 1.00 94.00 86 VAL A N 1
ATOM 666 C CA . VAL A 1 86 ? -6.488 0.152 15.215 1.00 94.00 86 VAL A CA 1
ATOM 667 C C . VAL A 1 86 ? -6.120 -1.226 14.677 1.00 94.00 86 VAL A C 1
ATOM 669 O O . VAL A 1 86 ? -7.004 -1.919 14.176 1.00 94.00 86 VAL A O 1
ATOM 672 N N . TYR A 1 87 ? -4.863 -1.654 14.841 1.00 94.19 87 TYR A N 1
ATOM 673 C CA . TYR A 1 87 ? -4.434 -3.006 14.475 1.00 94.19 87 TYR A CA 1
ATOM 674 C C . TYR A 1 87 ? -5.325 -4.076 15.126 1.00 94.19 87 TYR A C 1
ATOM 676 O O . TYR A 1 87 ? -5.872 -4.918 14.419 1.00 94.19 87 TYR A O 1
ATOM 684 N N . ASN A 1 88 ? -5.511 -4.015 16.451 1.00 95.38 88 ASN A N 1
ATOM 685 C CA . ASN A 1 88 ? -6.289 -4.998 17.209 1.00 95.38 88 ASN A CA 1
ATOM 686 C C . ASN A 1 88 ? -7.740 -5.073 16.727 1.00 95.38 88 ASN A C 1
ATOM 688 O O . ASN A 1 88 ? -8.329 -6.147 16.732 1.00 95.38 88 ASN A O 1
ATOM 692 N N . PHE A 1 89 ? -8.322 -3.943 16.323 1.00 96.00 89 PHE A N 1
ATOM 693 C CA . PHE A 1 89 ? -9.660 -3.931 15.749 1.00 96.00 89 PHE A CA 1
ATOM 694 C C . PHE A 1 89 ? -9.674 -4.578 14.361 1.00 96.00 89 PHE A C 1
ATOM 696 O O . PHE A 1 89 ? -10.469 -5.481 14.122 1.00 96.00 89 PHE A O 1
ATOM 703 N N . VAL A 1 90 ? -8.816 -4.123 13.442 1.00 96.38 90 VAL A N 1
ATOM 704 C CA . VAL A 1 90 ? -8.844 -4.548 12.031 1.00 96.38 90 VAL A CA 1
ATOM 705 C C . VAL A 1 90 ? -8.498 -6.030 11.884 1.00 96.38 90 VAL A C 1
ATOM 707 O O . VAL A 1 90 ? -9.163 -6.726 11.119 1.00 96.38 90 VAL A O 1
ATOM 710 N N . SER A 1 91 ? -7.536 -6.539 12.660 1.00 96.31 91 SER A N 1
ATOM 711 C CA . SER A 1 91 ? -7.152 -7.959 12.654 1.00 96.31 91 SER A CA 1
ATOM 712 C C . SER A 1 91 ? -8.261 -8.902 13.136 1.00 96.31 91 SER A C 1
ATOM 714 O O . SER A 1 91 ? -8.183 -10.105 12.908 1.00 96.31 91 SER A O 1
ATOM 716 N N . GLN A 1 92 ? -9.315 -8.369 13.761 1.00 95.81 92 GLN A N 1
ATOM 717 C CA . GLN A 1 92 ? -10.474 -9.124 14.240 1.00 95.81 92 GLN A CA 1
ATOM 718 C C . GLN A 1 92 ? -11.708 -8.988 13.335 1.00 95.81 92 GLN A C 1
ATOM 720 O O . GLN A 1 92 ? -12.784 -9.443 13.719 1.00 95.81 92 GLN A O 1
ATOM 725 N N . VAL A 1 93 ? -11.602 -8.359 12.156 1.00 95.69 93 VAL A N 1
ATOM 726 C CA . VAL A 1 93 ? -12.720 -8.219 11.205 1.00 95.69 93 VAL A CA 1
ATOM 727 C C . VAL A 1 93 ? -12.535 -9.197 10.037 1.00 95.69 93 VAL A C 1
ATOM 729 O O . VAL A 1 93 ? -11.845 -8.850 9.079 1.00 95.69 93 VAL A O 1
ATOM 732 N N . PRO A 1 94 ? -13.178 -10.386 10.041 1.00 95.44 94 PRO A N 1
ATOM 733 C CA . PRO A 1 94 ? -12.948 -11.408 9.016 1.00 95.44 94 PRO A CA 1
ATOM 734 C C . PRO A 1 94 ? -13.214 -10.907 7.598 1.00 95.44 94 PRO A C 1
ATOM 736 O O . PRO A 1 94 ? -12.400 -11.107 6.713 1.00 95.44 94 PRO A O 1
ATOM 739 N N . THR A 1 95 ? -14.283 -10.133 7.397 1.00 94.19 95 THR A N 1
ATOM 740 C CA . THR A 1 95 ? -14.620 -9.577 6.079 1.00 94.19 95 THR A CA 1
ATOM 741 C C . THR A 1 95 ? -13.589 -8.580 5.549 1.00 94.19 95 THR A C 1
ATOM 743 O O . THR A 1 95 ? -13.487 -8.397 4.339 1.00 94.19 95 THR A O 1
ATOM 746 N N . ALA A 1 96 ? -12.833 -7.914 6.427 1.00 94.38 96 ALA A N 1
ATOM 747 C CA . ALA A 1 96 ? -11.720 -7.064 6.017 1.00 94.38 96 ALA A CA 1
ATOM 748 C C . ALA A 1 96 ? -10.504 -7.910 5.625 1.00 94.38 96 ALA A C 1
ATOM 750 O O . ALA A 1 96 ? -9.838 -7.584 4.648 1.00 94.38 96 ALA A O 1
ATOM 751 N N . LEU A 1 97 ? -10.248 -9.003 6.351 1.00 95.44 97 LEU A N 1
ATOM 752 C CA . LEU A 1 97 ? -9.187 -9.956 6.022 1.00 95.44 97 LEU A CA 1
ATOM 753 C C . LEU A 1 97 ? -9.470 -10.666 4.690 1.00 95.44 97 LEU A C 1
ATOM 755 O O . LEU A 1 97 ? -8.594 -10.701 3.834 1.00 95.44 97 LEU A O 1
ATOM 759 N N . ASP A 1 98 ? -10.704 -11.120 4.465 1.00 95.75 98 ASP A N 1
ATOM 760 C CA . ASP A 1 98 ? -11.141 -11.721 3.196 1.00 95.75 98 ASP A CA 1
ATOM 761 C C . ASP A 1 98 ? -11.012 -10.735 2.025 1.00 95.75 98 ASP A C 1
ATOM 763 O O . ASP A 1 98 ? -10.636 -11.101 0.916 1.00 95.75 98 ASP A O 1
ATOM 767 N N . ALA A 1 99 ? -11.296 -9.450 2.257 1.00 95.38 99 ALA A N 1
ATOM 768 C CA . ALA A 1 99 ? -11.128 -8.422 1.235 1.00 95.38 99 ALA A CA 1
ATOM 769 C C . ALA A 1 99 ? -9.654 -8.212 0.839 1.00 95.38 99 ALA A C 1
ATOM 771 O O . ALA A 1 99 ? -9.387 -7.817 -0.294 1.00 95.38 99 ALA A O 1
ATOM 772 N N . LEU A 1 100 ? -8.712 -8.470 1.751 1.00 95.38 100 LEU A N 1
ATOM 773 C CA . LEU A 1 100 ? -7.271 -8.335 1.523 1.00 95.38 100 LEU A CA 1
ATOM 774 C C . LEU A 1 100 ? -6.639 -9.553 0.840 1.00 95.38 100 LEU A C 1
ATOM 776 O O . LEU A 1 100 ? -5.522 -9.442 0.344 1.00 95.38 100 LEU A O 1
ATOM 780 N N . THR A 1 101 ? -7.335 -10.690 0.781 1.00 94.75 101 THR A N 1
ATOM 781 C CA . THR A 1 101 ? -6.895 -11.885 0.036 1.00 94.75 101 THR A CA 1
ATOM 782 C C . THR A 1 101 ? -7.435 -11.925 -1.396 1.00 94.75 101 THR A C 1
ATOM 784 O O . THR A 1 101 ? -7.172 -12.872 -2.136 1.00 94.75 101 THR A O 1
ATOM 787 N N . ALA A 1 102 ? -8.196 -10.905 -1.800 1.00 95.56 102 ALA A N 1
ATOM 788 C CA . ALA A 1 102 ? -8.772 -10.809 -3.130 1.00 95.56 102 ALA A CA 1
ATOM 789 C C . ALA A 1 102 ? -7.700 -10.608 -4.219 1.00 95.56 102 ALA A C 1
ATOM 791 O O . ALA A 1 102 ? -6.634 -10.043 -3.968 1.00 95.56 102 ALA A O 1
ATOM 792 N N . ALA A 1 103 ? -8.005 -11.045 -5.446 1.00 96.06 103 ALA A N 1
ATOM 793 C CA . ALA A 1 103 ? -7.059 -11.075 -6.567 1.00 96.06 103 ALA A CA 1
ATOM 794 C C . ALA A 1 103 ? -6.466 -9.698 -6.909 1.00 96.06 103 ALA A C 1
ATOM 796 O O . ALA A 1 103 ? -5.325 -9.613 -7.347 1.00 96.06 103 ALA A O 1
ATOM 797 N N . GLU A 1 104 ? -7.191 -8.603 -6.660 1.00 94.88 104 GLU A N 1
ATOM 798 C CA . GLU A 1 104 ? -6.654 -7.256 -6.855 1.00 94.88 104 GLU A CA 1
ATOM 799 C C . GLU A 1 104 ? -5.407 -6.961 -6.004 1.00 94.88 104 GLU A C 1
ATOM 801 O O . GLU A 1 104 ? -4.616 -6.114 -6.406 1.00 94.88 104 GLU A O 1
ATOM 806 N N . PHE A 1 105 ? -5.210 -7.644 -4.870 1.00 95.88 105 PHE A N 1
ATOM 807 C CA . PHE A 1 105 ? -4.037 -7.492 -4.004 1.00 95.88 105 PHE A CA 1
ATOM 808 C C . PHE A 1 105 ? -2.916 -8.491 -4.311 1.00 95.88 105 PHE A C 1
ATOM 810 O O . PHE A 1 105 ? -1.874 -8.382 -3.679 1.00 95.88 105 PHE A O 1
ATOM 817 N N . ALA A 1 106 ? -3.099 -9.430 -5.246 1.00 95.00 106 ALA A N 1
ATOM 818 C CA . ALA A 1 106 ? -2.059 -10.380 -5.645 1.00 95.00 106 ALA A CA 1
ATOM 819 C C . ALA A 1 106 ? -0.853 -9.680 -6.309 1.00 95.00 106 ALA A C 1
ATOM 821 O O . ALA A 1 106 ? -0.908 -8.490 -6.617 1.00 95.00 106 ALA A O 1
ATOM 822 N N . GLU A 1 107 ? 0.240 -10.413 -6.539 1.00 93.00 107 GLU A N 1
ATOM 823 C CA . GLU A 1 107 ? 1.501 -9.891 -7.107 1.00 93.00 107 GLU A CA 1
ATOM 824 C C . GLU A 1 107 ? 1.331 -9.260 -8.494 1.00 93.00 107 GLU A C 1
ATOM 826 O O . GLU A 1 107 ? 1.916 -8.217 -8.780 1.00 93.00 107 GLU A O 1
ATOM 831 N N . ASP A 1 108 ? 0.468 -9.851 -9.314 1.00 91.31 108 ASP A N 1
ATOM 832 C CA . ASP A 1 108 ? 0.049 -9.379 -10.636 1.00 91.31 108 ASP A CA 1
ATOM 833 C C . ASP A 1 108 ? -1.227 -8.512 -10.589 1.00 91.31 108 ASP A C 1
ATOM 835 O O . ASP A 1 108 ? -1.734 -8.056 -11.616 1.00 91.31 108 ASP A O 1
ATOM 839 N N . GLY A 1 109 ? -1.755 -8.265 -9.389 1.00 91.62 109 GLY A N 1
ATOM 840 C CA . GLY A 1 109 ? -2.970 -7.502 -9.156 1.00 91.62 109 GLY A CA 1
ATOM 841 C C . GLY A 1 109 ? -2.766 -5.990 -9.265 1.00 91.62 109 GLY A C 1
ATOM 842 O O . GLY A 1 109 ? -1.705 -5.433 -8.982 1.00 91.62 109 GLY A O 1
ATOM 843 N N . MET A 1 110 ? -3.842 -5.270 -9.594 1.00 92.00 110 MET A N 1
ATOM 844 C CA . MET A 1 110 ? -3.821 -3.802 -9.718 1.00 92.00 110 MET A CA 1
ATOM 845 C C . MET A 1 110 ? -3.453 -3.060 -8.412 1.00 92.00 110 MET A C 1
ATOM 847 O O . MET A 1 110 ? -3.091 -1.885 -8.452 1.00 92.00 110 MET A O 1
ATOM 851 N N . LEU A 1 111 ? -3.562 -3.722 -7.254 1.00 94.31 111 LEU A N 1
ATOM 852 C CA . LEU A 1 111 ? -3.214 -3.226 -5.918 1.00 94.31 111 LEU A CA 1
ATOM 853 C C . LEU A 1 111 ? -2.055 -4.015 -5.289 1.00 94.31 111 LEU A C 1
ATOM 855 O O . LEU A 1 111 ? -1.926 -4.002 -4.062 1.00 94.31 111 LEU A O 1
ATOM 859 N N . ALA A 1 112 ? -1.195 -4.651 -6.093 1.00 94.88 112 ALA A N 1
ATOM 860 C CA . ALA A 1 112 ? -0.056 -5.447 -5.622 1.00 94.88 112 ALA A CA 1
ATOM 861 C C . ALA A 1 112 ? 0.789 -4.725 -4.556 1.00 94.88 112 ALA A C 1
ATOM 863 O O . ALA A 1 112 ? 1.194 -5.314 -3.558 1.00 94.88 112 ALA A O 1
ATOM 864 N N . GLY A 1 113 ? 0.985 -3.410 -4.698 1.00 94.25 113 GLY A N 1
ATOM 865 C CA . GLY A 1 113 ? 1.690 -2.594 -3.707 1.00 94.25 113 GLY A CA 1
ATOM 866 C C . GLY A 1 113 ? 1.060 -2.581 -2.315 1.00 94.25 113 GLY A C 1
ATOM 867 O O . GLY A 1 113 ? 1.765 -2.599 -1.309 1.00 94.25 113 GLY A O 1
ATOM 868 N N . HIS A 1 114 ? -0.272 -2.565 -2.240 1.00 96.06 114 HIS A N 1
ATOM 869 C CA . HIS A 1 114 ? -0.985 -2.707 -0.970 1.00 96.06 114 HIS A CA 1
ATOM 870 C C . HIS A 1 114 ? -0.895 -4.150 -0.467 1.00 96.06 114 HIS A C 1
ATOM 872 O O . HIS A 1 114 ? -0.645 -4.350 0.721 1.00 96.06 114 HIS A O 1
ATOM 878 N N . GLY A 1 115 ? -1.038 -5.139 -1.355 1.00 96.31 115 GLY A N 1
ATOM 879 C CA . GLY A 1 115 ? -0.917 -6.563 -1.020 1.00 96.31 115 GLY A CA 1
ATOM 880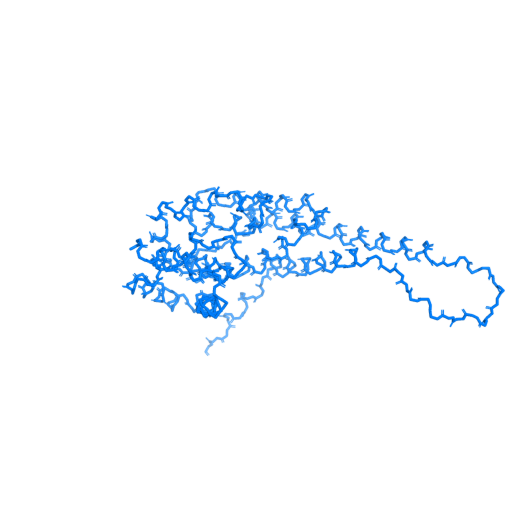 C C . GLY A 1 115 ? 0.436 -6.934 -0.415 1.00 96.31 115 GLY A C 1
ATOM 881 O O . GLY A 1 115 ? 0.491 -7.672 0.563 1.00 96.31 115 GLY A O 1
ATOM 882 N N . ALA A 1 116 ? 1.515 -6.319 -0.904 1.00 96.12 116 ALA A N 1
ATOM 883 C CA . ALA A 1 116 ? 2.862 -6.486 -0.366 1.00 96.12 116 ALA A CA 1
ATOM 884 C C . ALA A 1 116 ? 3.003 -5.996 1.088 1.00 96.12 116 ALA A C 1
ATOM 886 O O . ALA A 1 116 ? 3.812 -6.528 1.846 1.00 96.12 116 ALA A O 1
ATOM 887 N N . ILE A 1 117 ? 2.257 -4.954 1.481 1.00 96.25 117 ILE A N 1
ATOM 888 C CA . ILE A 1 117 ? 2.486 -4.219 2.737 1.00 96.25 117 ILE A CA 1
ATOM 889 C C . ILE A 1 117 ? 1.477 -4.604 3.831 1.00 96.25 117 ILE A C 1
ATOM 891 O O . ILE A 1 117 ? 1.822 -4.597 5.017 1.00 96.25 117 ILE A O 1
ATOM 895 N N . TRP A 1 118 ? 0.243 -4.961 3.467 1.00 96.69 118 TRP A N 1
ATOM 896 C CA . TRP A 1 118 ? -0.811 -5.326 4.420 1.00 96.69 118 TRP A CA 1
ATOM 897 C C . TRP A 1 118 ? -0.437 -6.444 5.406 1.00 96.69 118 TRP A C 1
ATOM 899 O O . TRP A 1 118 ? -0.723 -6.267 6.594 1.00 96.69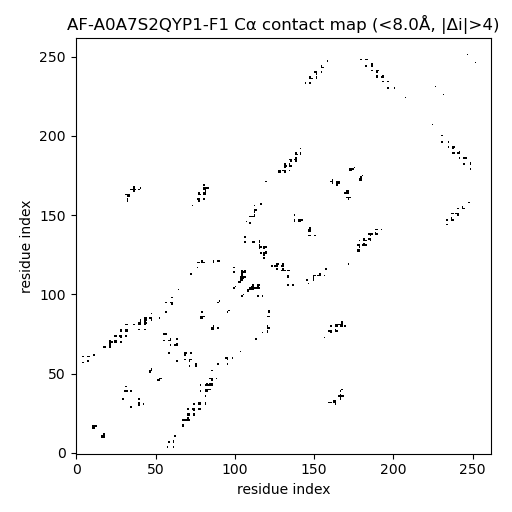 118 TRP A O 1
ATOM 909 N N . PRO A 1 119 ? 0.245 -7.532 4.996 1.00 95.50 119 PRO A N 1
ATOM 910 C CA . PRO A 1 119 ? 0.730 -8.558 5.920 1.00 95.50 119 PRO A CA 1
ATOM 911 C C . PRO A 1 119 ? 1.559 -7.990 7.078 1.00 95.50 119 PRO A C 1
ATOM 913 O O . PRO A 1 119 ? 1.353 -8.366 8.232 1.00 95.50 119 PRO A O 1
ATOM 916 N N . ALA A 1 120 ? 2.431 -7.013 6.804 1.00 94.94 120 ALA A N 1
ATOM 917 C CA . ALA A 1 120 ? 3.250 -6.363 7.827 1.00 94.94 120 ALA A CA 1
ATOM 918 C C . ALA A 1 120 ? 2.418 -5.478 8.766 1.00 94.94 120 ALA A C 1
ATOM 920 O O . ALA A 1 120 ? 2.623 -5.497 9.981 1.00 94.94 120 ALA A O 1
ATOM 921 N N . ALA A 1 121 ? 1.433 -4.747 8.236 1.00 95.06 121 ALA A N 1
ATOM 922 C CA . ALA A 1 121 ? 0.515 -3.950 9.054 1.00 95.06 121 ALA A CA 1
ATOM 923 C C . ALA A 1 121 ? -0.350 -4.822 9.980 1.00 95.06 121 ALA A C 1
ATOM 925 O O . ALA A 1 121 ? -0.647 -4.433 11.111 1.00 95.06 121 ALA A O 1
ATOM 926 N N . LEU A 1 122 ? -0.723 -6.014 9.506 1.00 95.31 122 LEU A N 1
ATOM 927 C CA . LEU A 1 122 ? -1.470 -7.025 10.252 1.00 95.31 122 LEU A CA 1
ATOM 928 C C . LEU A 1 122 ? -0.578 -7.966 11.065 1.00 95.31 122 LEU A C 1
ATOM 930 O O . LEU A 1 122 ? -1.100 -8.879 11.698 1.00 95.31 122 LEU A O 1
ATOM 934 N N . ARG A 1 123 ? 0.740 -7.728 11.094 1.00 93.44 123 ARG A N 1
ATOM 935 C CA . ARG A 1 123 ? 1.705 -8.470 11.920 1.00 93.44 123 ARG A CA 1
ATOM 936 C C . ARG A 1 123 ? 1.630 -9.981 11.683 1.00 93.44 123 ARG A C 1
ATOM 938 O O . ARG A 1 123 ? 1.721 -10.756 12.629 1.00 93.44 123 ARG A O 1
ATOM 945 N N . GLN A 1 124 ? 1.429 -10.373 10.428 1.00 93.50 124 GLN A N 1
ATOM 946 C CA . GLN A 1 124 ? 1.479 -11.771 10.018 1.00 93.50 124 GLN A CA 1
ATOM 947 C C . GLN A 1 124 ? 2.919 -12.287 10.126 1.00 93.50 124 GLN A C 1
ATOM 949 O O . GLN A 1 124 ? 3.867 -11.547 9.855 1.00 93.50 124 GLN A O 1
ATOM 954 N N . ASP A 1 125 ? 3.086 -13.549 10.522 1.00 92.00 125 ASP A N 1
ATOM 955 C CA . ASP A 1 125 ? 4.406 -14.140 10.786 1.00 92.00 125 ASP A CA 1
ATOM 956 C C . ASP A 1 125 ? 5.301 -14.193 9.534 1.00 92.00 125 ASP A C 1
ATOM 958 O O . ASP A 1 125 ? 6.526 -14.131 9.625 1.00 92.00 125 ASP A O 1
ATOM 962 N N . ASP A 1 126 ? 4.697 -14.279 8.351 1.00 92.50 126 ASP A N 1
ATOM 963 C CA . ASP A 1 126 ? 5.368 -14.361 7.056 1.00 92.50 126 ASP A CA 1
ATOM 964 C C . ASP A 1 126 ? 5.488 -13.004 6.341 1.00 92.50 126 ASP A C 1
ATOM 966 O O . ASP A 1 126 ? 5.926 -12.959 5.189 1.00 92.50 126 ASP A O 1
ATOM 970 N N . ALA A 1 127 ? 5.147 -11.895 7.007 1.00 93.69 127 ALA A N 1
ATOM 971 C CA . ALA A 1 127 ? 5.046 -10.572 6.393 1.00 93.69 127 ALA A CA 1
ATOM 972 C C . ALA A 1 127 ? 6.304 -10.140 5.624 1.00 93.69 127 ALA A C 1
ATOM 974 O O . ALA A 1 127 ? 6.200 -9.694 4.482 1.00 93.69 127 ALA A O 1
ATOM 975 N N . ASP A 1 128 ? 7.490 -10.311 6.216 1.00 93.19 128 ASP A N 1
ATOM 976 C CA . ASP A 1 128 ? 8.763 -9.961 5.573 1.00 93.19 128 ASP A CA 1
ATOM 977 C C . ASP A 1 128 ? 9.017 -10.806 4.322 1.00 93.19 128 ASP A C 1
ATOM 979 O O . ASP A 1 128 ? 9.498 -10.297 3.310 1.00 93.19 128 ASP A O 1
ATOM 983 N N . THR A 1 129 ? 8.675 -12.095 4.378 1.00 94.44 129 THR A N 1
ATOM 984 C CA . THR A 1 129 ? 8.856 -13.026 3.257 1.00 94.44 129 THR A CA 1
ATOM 985 C C . THR A 1 129 ? 7.889 -12.694 2.128 1.00 94.44 129 THR A C 1
ATOM 987 O O . THR A 1 129 ? 8.299 -12.628 0.969 1.00 94.44 129 THR A O 1
ATOM 990 N N . THR A 1 130 ? 6.626 -12.424 2.459 1.00 95.25 130 THR A N 1
ATOM 991 C CA . THR A 1 130 ? 5.609 -12.003 1.493 1.00 95.25 130 THR A CA 1
ATOM 992 C C . THR A 1 130 ? 6.003 -10.683 0.840 1.00 95.25 130 THR A C 1
ATOM 994 O O . THR A 1 130 ? 6.059 -10.605 -0.383 1.00 95.25 130 THR A O 1
ATOM 997 N N . MET A 1 131 ? 6.394 -9.673 1.616 1.00 95.69 131 MET A N 1
ATOM 998 C CA . MET A 1 131 ? 6.818 -8.385 1.068 1.00 95.69 131 MET A CA 1
ATOM 999 C C . MET A 1 131 ? 8.064 -8.511 0.175 1.00 95.69 131 MET A C 1
ATOM 1001 O O . MET A 1 131 ? 8.110 -7.923 -0.906 1.00 95.69 131 MET A O 1
ATOM 1005 N N . SER A 1 132 ? 9.057 -9.312 0.581 1.00 95.44 132 SER A N 1
ATOM 1006 C CA . SER A 1 132 ? 10.218 -9.626 -0.260 1.00 95.44 132 SER A CA 1
ATOM 1007 C C . SER A 1 132 ? 9.824 -10.261 -1.588 1.00 95.44 132 SER A C 1
ATOM 1009 O O . SER A 1 132 ? 10.360 -9.854 -2.613 1.00 95.44 132 SER A O 1
ATOM 1011 N N . ARG A 1 133 ? 8.878 -11.207 -1.582 1.00 96.25 133 ARG A N 1
ATOM 1012 C CA . ARG A 1 133 ? 8.409 -11.900 -2.788 1.00 96.25 133 ARG A CA 1
ATOM 1013 C C . ARG A 1 133 ? 7.765 -10.942 -3.791 1.00 96.25 133 ARG A C 1
ATOM 1015 O O . ARG A 1 133 ? 8.099 -11.001 -4.966 1.00 96.25 133 ARG A O 1
ATOM 1022 N N . TYR A 1 134 ? 6.943 -9.997 -3.329 1.00 97.00 134 TYR A N 1
ATOM 1023 C CA . TYR A 1 134 ? 6.372 -8.950 -4.193 1.00 97.00 134 TYR A CA 1
ATOM 1024 C C . TYR A 1 134 ? 7.452 -8.040 -4.790 1.00 97.00 134 TYR A C 1
ATOM 1026 O O . TYR A 1 134 ? 7.393 -7.683 -5.964 1.00 97.00 134 TYR A O 1
ATOM 1034 N N . PHE A 1 135 ? 8.459 -7.658 -4.000 1.00 96.44 135 PHE A N 1
ATOM 1035 C CA . PHE A 1 135 ? 9.568 -6.858 -4.523 1.00 96.44 135 PHE A CA 1
ATOM 1036 C C . PHE A 1 135 ? 10.425 -7.634 -5.523 1.00 96.44 135 PHE A C 1
ATOM 1038 O O . PHE A 1 135 ? 10.833 -7.060 -6.529 1.00 96.44 135 PHE A O 1
ATOM 1045 N N . ASP A 1 136 ? 10.654 -8.924 -5.293 1.00 96.00 136 ASP A N 1
ATOM 1046 C CA . ASP A 1 136 ? 11.335 -9.785 -6.259 1.00 96.00 136 ASP A CA 1
ATOM 1047 C C . ASP A 1 136 ? 10.522 -9.913 -7.557 1.00 96.00 136 ASP A C 1
ATOM 1049 O O . ASP A 1 136 ? 11.086 -9.720 -8.633 1.00 96.00 136 ASP A O 1
ATOM 1053 N N . TYR A 1 137 ? 9.197 -10.079 -7.468 1.00 95.75 137 TYR A N 1
ATOM 1054 C CA . TYR A 1 137 ? 8.302 -10.050 -8.629 1.00 95.75 137 TYR A CA 1
ATOM 1055 C C . TYR A 1 137 ? 8.452 -8.750 -9.434 1.00 95.75 137 TYR A C 1
ATOM 1057 O O . TYR A 1 137 ? 8.691 -8.798 -10.642 1.00 95.75 137 TYR A O 1
ATOM 1065 N N . PHE A 1 138 ? 8.403 -7.580 -8.783 1.00 95.19 138 PHE A N 1
ATOM 1066 C CA . PHE A 1 138 ? 8.606 -6.303 -9.479 1.00 95.19 138 PHE A CA 1
ATOM 1067 C C . PHE A 1 138 ? 10.000 -6.188 -10.110 1.00 95.19 138 PHE A C 1
ATOM 1069 O O . PHE A 1 138 ? 10.137 -5.620 -11.191 1.00 95.19 138 PHE A O 1
ATOM 1076 N N . ALA A 1 139 ? 11.036 -6.720 -9.457 1.00 94.75 139 ALA A N 1
ATOM 1077 C CA . ALA A 1 139 ? 12.399 -6.712 -9.983 1.00 94.75 139 ALA A CA 1
ATOM 1078 C C . ALA A 1 139 ? 12.538 -7.573 -11.252 1.00 94.75 139 ALA A C 1
ATOM 1080 O O . ALA A 1 139 ? 13.286 -7.207 -12.162 1.00 94.75 139 ALA A O 1
ATOM 1081 N N . GLU A 1 140 ? 11.828 -8.700 -11.310 1.00 94.81 140 GLU A N 1
ATOM 1082 C CA . GLU A 1 140 ? 11.804 -9.615 -12.456 1.00 94.81 140 GLU A CA 1
ATOM 1083 C C . GLU A 1 140 ? 10.962 -9.080 -13.620 1.00 94.81 140 GLU A C 1
ATOM 1085 O O . GLU A 1 140 ? 11.290 -9.356 -14.769 1.00 94.81 140 GLU A O 1
ATOM 1090 N N . HIS A 1 141 ? 9.957 -8.246 -13.339 1.00 93.44 141 HIS A N 1
ATOM 1091 C CA . HIS A 1 141 ? 9.008 -7.716 -14.324 1.00 93.44 141 HIS A CA 1
ATOM 1092 C C . HIS A 1 141 ? 9.219 -6.223 -14.623 1.00 93.44 141 HIS A C 1
ATOM 1094 O O . HIS A 1 141 ? 8.288 -5.511 -14.991 1.00 93.44 141 HIS A O 1
ATOM 1100 N N . MET A 1 142 ? 10.458 -5.720 -14.533 1.00 89.56 142 MET A N 1
ATOM 1101 C CA . MET A 1 142 ? 10.795 -4.348 -14.972 1.00 89.56 142 MET A CA 1
ATOM 1102 C C . MET A 1 142 ? 10.505 -4.113 -16.470 1.00 89.56 142 MET A C 1
ATOM 1104 O O . MET A 1 142 ? 10.455 -2.968 -16.929 1.00 89.56 142 MET A O 1
ATOM 1108 N N . ASP A 1 143 ? 10.329 -5.217 -17.199 1.00 86.31 143 ASP A N 1
ATOM 1109 C CA . ASP A 1 143 ? 9.564 -5.498 -18.415 1.00 86.31 143 ASP A CA 1
ATOM 1110 C C . ASP A 1 143 ? 8.245 -4.815 -18.723 1.00 86.31 143 ASP A C 1
ATOM 1112 O O . ASP A 1 143 ? 7.985 -4.331 -19.829 1.00 86.31 143 ASP A O 1
ATOM 1116 N N . ASP A 1 144 ? 7.404 -4.870 -17.706 1.00 87.75 144 ASP A N 1
ATOM 1117 C CA . ASP A 1 144 ? 5.971 -4.742 -17.792 1.00 87.75 144 ASP A CA 1
ATOM 1118 C C . ASP A 1 144 ? 5.584 -3.374 -17.246 1.00 87.75 144 ASP A C 1
ATOM 1120 O O . ASP A 1 144 ? 5.965 -2.979 -16.142 1.00 87.75 144 ASP A O 1
ATOM 1124 N N . GLU A 1 145 ? 4.835 -2.623 -18.046 1.00 86.06 145 GLU A N 1
ATOM 1125 C CA . GLU A 1 145 ? 4.375 -1.295 -17.665 1.00 86.06 145 GLU A CA 1
ATOM 1126 C C . GLU A 1 145 ? 3.507 -1.350 -16.403 1.00 86.06 145 GLU A C 1
ATOM 1128 O O . GLU A 1 145 ? 3.643 -0.489 -15.531 1.00 86.06 145 GLU A O 1
ATOM 1133 N N . HIS A 1 146 ? 2.679 -2.387 -16.246 1.00 86.19 146 HIS A N 1
ATOM 1134 C CA . HIS A 1 146 ? 1.836 -2.534 -15.065 1.00 86.19 146 HIS A CA 1
ATOM 1135 C C . HIS A 1 146 ? 2.670 -2.761 -13.802 1.00 86.19 146 HIS A C 1
ATOM 1137 O O . HIS A 1 146 ? 2.471 -2.047 -12.814 1.00 86.19 146 HIS A O 1
ATOM 1143 N N . ALA A 1 147 ? 3.645 -3.673 -13.843 1.00 90.00 147 ALA A N 1
ATOM 1144 C CA . ALA A 1 147 ? 4.570 -3.905 -12.735 1.00 90.00 147 ALA A CA 1
ATOM 1145 C C . ALA A 1 147 ? 5.409 -2.659 -12.392 1.00 90.00 147 ALA A C 1
ATOM 1147 O O . ALA A 1 147 ? 5.551 -2.312 -11.215 1.00 90.00 147 ALA A O 1
ATOM 1148 N N . VAL A 1 148 ? 5.910 -1.929 -13.397 1.00 90.38 148 VAL A N 1
ATOM 1149 C CA . VAL A 1 148 ? 6.671 -0.681 -13.200 1.00 90.38 148 VAL A CA 1
ATOM 1150 C C . VAL A 1 148 ? 5.808 0.391 -12.529 1.00 90.38 148 VAL A C 1
ATOM 1152 O O . VAL A 1 148 ? 6.233 0.997 -11.544 1.00 90.38 148 VAL A O 1
ATOM 1155 N N . MET A 1 149 ? 4.580 0.607 -13.004 1.00 88.69 149 MET A N 1
ATOM 1156 C CA . MET A 1 149 ? 3.651 1.577 -12.414 1.00 88.69 149 MET A CA 1
ATOM 1157 C C . MET A 1 149 ? 3.222 1.173 -10.997 1.00 88.69 149 MET A C 1
ATOM 1159 O O . MET A 1 149 ? 3.146 2.019 -10.099 1.00 88.69 149 MET A O 1
ATOM 1163 N N . ALA A 1 150 ? 2.982 -0.119 -10.760 1.00 90.94 150 ALA A N 1
ATOM 1164 C CA . ALA A 1 150 ? 2.688 -0.647 -9.433 1.00 90.94 150 ALA A CA 1
ATOM 1165 C C . ALA A 1 150 ? 3.853 -0.377 -8.471 1.00 90.94 150 ALA A C 1
ATOM 1167 O O . ALA A 1 150 ? 3.637 0.183 -7.392 1.00 90.94 150 ALA A O 1
ATOM 1168 N N . LEU A 1 151 ? 5.094 -0.668 -8.873 1.00 94.12 151 LEU A N 1
ATOM 1169 C CA . LEU A 1 151 ? 6.286 -0.382 -8.077 1.00 94.12 151 LEU A CA 1
ATOM 1170 C C . LEU A 1 151 ? 6.445 1.125 -7.808 1.00 94.12 151 LEU A C 1
ATOM 1172 O O . LEU A 1 151 ? 6.657 1.518 -6.658 1.00 94.12 151 LEU A O 1
ATOM 1176 N N . GLN A 1 152 ? 6.272 1.978 -8.824 1.00 92.44 152 GLN A N 1
ATOM 1177 C CA . GLN A 1 152 ? 6.341 3.439 -8.683 1.00 92.44 152 GLN A CA 1
ATOM 1178 C C . GLN A 1 152 ? 5.370 3.961 -7.615 1.00 92.44 152 GLN A C 1
ATOM 1180 O O . GLN A 1 152 ? 5.748 4.804 -6.800 1.00 92.44 152 GLN A O 1
ATOM 1185 N N . ASN A 1 153 ? 4.146 3.429 -7.569 1.00 89.94 153 ASN A N 1
ATOM 1186 C CA . ASN A 1 153 ? 3.138 3.794 -6.569 1.00 89.94 153 ASN A CA 1
ATOM 1187 C C . ASN A 1 153 ? 3.406 3.169 -5.187 1.00 89.94 153 ASN A C 1
ATOM 1189 O O . ASN A 1 153 ? 3.089 3.768 -4.152 1.00 89.94 153 ASN A O 1
ATOM 1193 N N . THR A 1 154 ? 4.026 1.989 -5.156 1.00 94.38 154 THR A N 1
ATOM 1194 C CA . THR A 1 154 ? 4.332 1.243 -3.927 1.00 94.38 154 THR A CA 1
ATOM 1195 C C . THR A 1 154 ? 5.417 1.924 -3.101 1.00 94.38 154 THR A C 1
ATOM 1197 O O . THR A 1 154 ? 5.296 2.004 -1.881 1.00 94.38 154 THR A O 1
ATOM 1200 N N . LEU A 1 155 ? 6.468 2.466 -3.721 1.00 94.06 155 LEU A N 1
ATOM 1201 C CA . LEU A 1 155 ? 7.613 3.007 -2.974 1.00 94.06 155 LEU A CA 1
ATOM 1202 C C . LEU A 1 155 ? 7.268 4.221 -2.082 1.00 94.06 155 LEU A C 1
ATOM 1204 O O . LEU A 1 155 ? 7.687 4.239 -0.918 1.00 94.06 155 LEU A O 1
ATOM 1208 N N . PRO A 1 156 ? 6.477 5.220 -2.530 1.00 90.81 156 PRO A N 1
ATOM 1209 C CA . PRO A 1 156 ? 5.998 6.285 -1.652 1.00 90.81 156 PRO A CA 1
ATOM 1210 C C . PRO A 1 156 ? 5.116 5.768 -0.510 1.00 90.81 156 PRO A C 1
ATOM 1212 O O . PRO A 1 156 ? 5.194 6.284 0.608 1.00 90.81 156 PRO A O 1
ATOM 1215 N N . LEU A 1 157 ? 4.284 4.752 -0.773 1.00 92.25 157 LEU A N 1
ATOM 1216 C CA . LEU A 1 157 ? 3.465 4.106 0.253 1.00 92.25 157 LEU A CA 1
ATOM 1217 C C . LEU A 1 157 ? 4.340 3.403 1.296 1.00 92.25 157 LEU A C 1
ATOM 1219 O O . LEU A 1 157 ? 4.156 3.627 2.492 1.00 92.25 157 LEU A O 1
ATOM 1223 N N . LEU A 1 158 ? 5.335 2.637 0.854 1.00 93.31 158 LEU A N 1
ATOM 1224 C CA . LEU A 1 158 ? 6.290 1.949 1.713 1.00 93.31 158 LEU A CA 1
ATOM 1225 C C . LEU A 1 158 ? 7.055 2.938 2.605 1.00 93.31 158 LEU A C 1
ATOM 1227 O O . LEU A 1 158 ? 7.179 2.728 3.812 1.00 93.31 158 LEU A O 1
ATOM 1231 N N . ARG A 1 159 ? 7.484 4.081 2.049 1.00 89.69 159 ARG A N 1
ATOM 1232 C CA . ARG A 1 159 ? 8.105 5.169 2.823 1.00 89.69 159 ARG A CA 1
ATOM 1233 C C . ARG A 1 159 ? 7.176 5.712 3.909 1.00 89.69 159 ARG A C 1
ATOM 1235 O O . ARG A 1 159 ? 7.623 5.972 5.025 1.00 89.69 159 ARG A O 1
ATOM 1242 N N . ALA A 1 160 ? 5.899 5.921 3.591 1.00 89.00 160 ALA A N 1
ATOM 1243 C CA . ALA A 1 160 ? 4.916 6.386 4.565 1.00 89.00 160 ALA A CA 1
ATOM 1244 C C . ALA A 1 160 ? 4.684 5.343 5.670 1.00 89.00 160 ALA A C 1
ATOM 1246 O O . ALA A 1 160 ? 4.700 5.704 6.845 1.00 89.00 160 ALA A O 1
ATOM 1247 N N . CYS A 1 161 ? 4.573 4.064 5.304 1.00 91.62 161 CYS A N 1
ATOM 1248 C CA . CYS A 1 161 ? 4.404 2.957 6.244 1.00 91.62 161 CYS A CA 1
ATOM 1249 C C . CYS A 1 161 ? 5.603 2.819 7.182 1.00 91.62 161 CYS A C 1
ATOM 1251 O O . CYS A 1 161 ? 5.416 2.712 8.385 1.00 91.62 161 CYS A O 1
ATOM 1253 N N . ALA A 1 162 ? 6.829 2.933 6.672 1.00 89.06 162 ALA A N 1
ATOM 1254 C CA . ALA A 1 162 ? 8.027 2.895 7.504 1.00 89.06 162 ALA A CA 1
ATOM 1255 C C . ALA A 1 162 ? 8.097 4.042 8.528 1.00 89.06 162 ALA A C 1
ATOM 1257 O O . ALA A 1 162 ? 8.617 3.859 9.626 1.00 89.06 162 ALA A O 1
ATOM 1258 N N . ARG A 1 163 ? 7.576 5.233 8.199 1.00 85.50 163 ARG A N 1
ATOM 1259 C CA . ARG A 1 163 ? 7.465 6.340 9.168 1.00 85.50 163 ARG A CA 1
ATOM 1260 C C . ARG A 1 163 ? 6.394 6.059 10.221 1.00 85.50 163 ARG A C 1
ATOM 1262 O O . ARG A 1 163 ? 6.671 6.196 11.409 1.00 85.50 163 ARG A O 1
ATOM 1269 N N . ALA A 1 164 ? 5.215 5.617 9.787 1.00 86.94 164 ALA A N 1
ATOM 1270 C CA . ALA A 1 164 ? 4.114 5.219 10.664 1.00 86.94 164 ALA A CA 1
ATOM 1271 C C . ALA A 1 164 ? 4.530 4.099 11.638 1.00 86.94 164 ALA A C 1
ATOM 1273 O O . ALA A 1 164 ? 4.274 4.165 12.837 1.00 86.94 164 ALA A O 1
ATOM 1274 N N . SER A 1 165 ? 5.269 3.105 11.148 1.00 86.56 165 SER A N 1
ATOM 1275 C CA . SER A 1 165 ? 5.690 1.952 11.939 1.00 86.56 165 SER A CA 1
ATOM 1276 C C . SER A 1 165 ? 6.722 2.316 13.018 1.00 86.56 165 SER A C 1
ATOM 1278 O O . SER A 1 165 ? 6.711 1.734 14.103 1.00 86.56 165 SER A O 1
ATOM 1280 N N . ARG A 1 166 ? 7.573 3.332 12.780 1.00 81.19 166 ARG A N 1
ATOM 1281 C CA . ARG A 1 166 ? 8.458 3.904 13.816 1.00 81.19 166 ARG A CA 1
ATOM 1282 C C . ARG A 1 166 ? 7.654 4.537 14.950 1.00 81.19 166 ARG A C 1
ATOM 1284 O O . ARG A 1 166 ? 7.999 4.333 16.110 1.00 81.19 166 ARG A O 1
ATOM 1291 N N . ALA A 1 167 ? 6.577 5.257 14.629 1.00 70.06 167 ALA A N 1
ATOM 1292 C CA . ALA A 1 167 ? 5.669 5.812 15.633 1.00 70.06 167 ALA A CA 1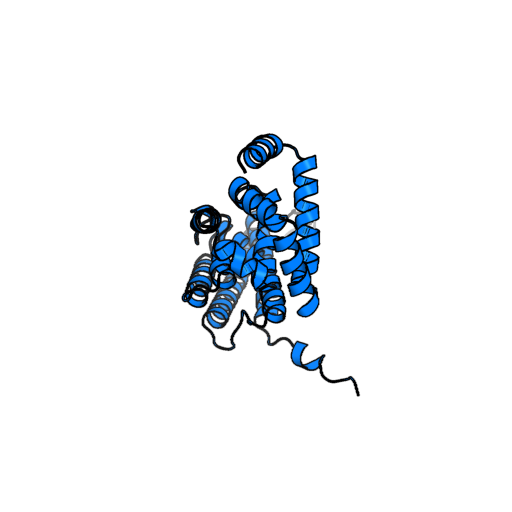
ATOM 1293 C C . ALA A 1 167 ? 4.978 4.702 16.450 1.00 70.06 167 ALA A C 1
ATOM 1295 O O . ALA A 1 167 ? 4.798 4.848 17.655 1.00 70.06 167 ALA A O 1
ATOM 1296 N N . GLY A 1 168 ? 4.672 3.565 15.817 1.00 67.00 168 GLY A N 1
ATOM 1297 C CA . GLY A 1 168 ? 4.162 2.357 16.474 1.00 67.00 168 GLY A CA 1
ATOM 1298 C C . GLY A 1 168 ? 5.217 1.484 17.174 1.00 67.00 168 GLY A C 1
ATOM 1299 O O . GLY A 1 168 ? 4.874 0.417 17.678 1.00 67.00 168 GLY A O 1
ATOM 1300 N N . GLY A 1 169 ? 6.496 1.880 17.190 1.00 74.12 169 GLY A N 1
ATOM 1301 C CA . GLY A 1 169 ? 7.580 1.126 17.836 1.00 74.12 169 GLY A CA 1
ATOM 1302 C C . GLY A 1 169 ? 7.974 -0.187 17.143 1.00 74.12 169 GLY A C 1
ATOM 1303 O O . GLY A 1 169 ? 8.670 -1.005 17.740 1.00 74.12 169 GLY A O 1
ATOM 1304 N N . ARG A 1 170 ? 7.544 -0.411 15.893 1.00 77.25 170 ARG A N 1
ATOM 1305 C CA . ARG A 1 170 ? 7.810 -1.629 15.109 1.00 77.25 170 ARG A CA 1
ATOM 1306 C C . ARG A 1 170 ? 8.417 -1.246 13.757 1.00 77.25 170 ARG A C 1
ATOM 1308 O O . ARG A 1 170 ? 7.677 -0.953 12.819 1.00 77.25 170 ARG A O 1
ATOM 1315 N N . PRO A 1 171 ? 9.748 -1.159 13.629 1.00 80.62 171 PRO A N 1
ATOM 1316 C CA . PRO A 1 171 ? 10.367 -0.726 12.381 1.00 80.62 171 PRO A CA 1
ATOM 1317 C C . PRO A 1 171 ? 10.064 -1.714 11.245 1.00 80.62 171 PRO A C 1
ATOM 1319 O O . PRO A 1 171 ? 10.238 -2.915 11.406 1.00 80.62 171 PRO A O 1
ATOM 1322 N N . LEU A 1 172 ? 9.627 -1.192 10.093 1.00 84.31 172 LEU A N 1
ATOM 1323 C CA . LEU A 1 172 ? 9.352 -1.986 8.887 1.00 84.31 172 LEU A CA 1
ATOM 1324 C C . LEU A 1 172 ? 10.636 -2.494 8.214 1.00 84.31 172 LEU A C 1
ATOM 1326 O O . LEU A 1 172 ? 10.618 -3.466 7.470 1.00 84.31 172 LEU A O 1
ATOM 1330 N N . TYR A 1 173 ? 11.753 -1.806 8.456 1.00 80.81 173 TYR A N 1
ATOM 1331 C CA . TYR A 1 173 ? 13.051 -2.151 7.898 1.00 80.81 173 TYR A CA 1
ATOM 1332 C C . TYR A 1 173 ? 13.979 -2.641 8.991 1.00 80.81 173 TYR A C 1
ATOM 1334 O O . TYR A 1 173 ? 14.216 -1.946 9.982 1.00 80.81 173 TYR A O 1
ATOM 1342 N N . VAL A 1 174 ? 14.566 -3.804 8.743 1.00 82.38 174 VAL A N 1
ATOM 1343 C CA . VAL A 1 174 ? 15.710 -4.313 9.487 1.00 82.38 174 VAL A CA 1
ATOM 1344 C C . VAL A 1 174 ? 16.904 -4.317 8.540 1.00 82.38 174 VAL A C 1
ATOM 1346 O O . VAL A 1 174 ? 16.807 -4.781 7.397 1.00 82.38 174 VAL A O 1
ATOM 1349 N N . GLU A 1 175 ? 18.029 -3.766 8.987 1.00 80.81 175 GLU A N 1
ATOM 1350 C CA . GLU A 1 175 ? 19.265 -3.769 8.206 1.00 80.81 175 GLU A CA 1
ATOM 1351 C C . GLU A 1 175 ? 19.680 -5.214 7.885 1.00 80.81 175 GLU A C 1
ATOM 1353 O O . GLU A 1 175 ? 19.650 -6.089 8.747 1.00 80.81 175 GLU A O 1
ATOM 1358 N N . GLY A 1 176 ? 19.982 -5.495 6.613 1.00 82.25 176 GLY A N 1
ATOM 1359 C CA . GLY A 1 176 ? 20.277 -6.856 6.143 1.00 82.25 176 GLY A CA 1
ATOM 1360 C C . GLY A 1 176 ? 19.078 -7.822 6.117 1.00 82.25 176 GLY A C 1
ATOM 1361 O O . GLY A 1 176 ? 19.227 -8.971 5.690 1.00 82.25 176 GLY A O 1
ATOM 1362 N N . GLY A 1 177 ? 17.884 -7.373 6.517 1.00 89.19 177 GLY A N 1
ATOM 1363 C CA . GLY A 1 177 ? 16.657 -8.168 6.506 1.00 89.19 177 GLY A CA 1
ATOM 1364 C C . GLY A 1 177 ? 16.190 -8.566 5.095 1.00 89.19 177 GLY A C 1
ATOM 1365 O O . GLY A 1 177 ? 16.702 -8.050 4.094 1.00 89.19 177 GLY A O 1
ATOM 1366 N N . PRO A 1 178 ? 15.221 -9.495 4.981 1.00 91.94 178 PRO A N 1
ATOM 1367 C CA . PRO A 1 178 ? 14.684 -9.947 3.695 1.00 91.94 178 PRO A CA 1
ATOM 1368 C C . PRO A 1 178 ? 14.180 -8.790 2.825 1.00 91.94 178 PRO A C 1
ATOM 1370 O O . PRO A 1 178 ? 14.569 -8.686 1.659 1.00 91.94 178 PRO A O 1
ATOM 1373 N N . VAL A 1 179 ? 13.388 -7.881 3.404 1.00 92.06 179 VAL A N 1
ATOM 1374 C CA . VAL A 1 179 ? 12.806 -6.728 2.698 1.00 92.06 179 VAL A CA 1
ATOM 1375 C C . VAL A 1 179 ? 13.900 -5.801 2.170 1.00 92.06 179 VAL A C 1
ATOM 1377 O O . VAL A 1 179 ? 13.908 -5.459 0.991 1.00 92.06 179 VAL A O 1
ATOM 1380 N N . THR A 1 180 ? 14.882 -5.460 3.007 1.00 91.19 180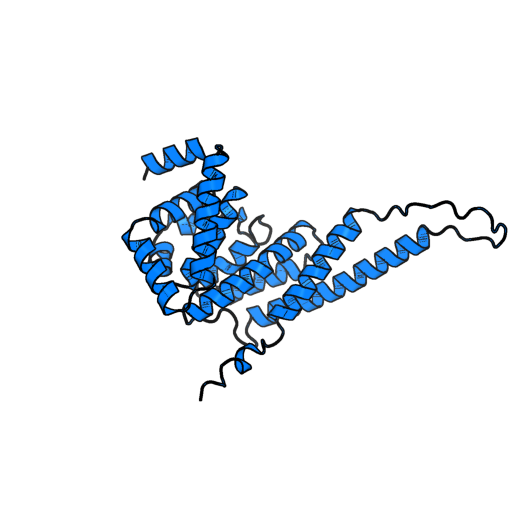 THR A N 1
ATOM 1381 C CA . THR A 1 180 ? 16.026 -4.618 2.621 1.00 91.19 180 THR A CA 1
ATOM 1382 C C . THR A 1 180 ? 16.819 -5.235 1.466 1.00 91.19 180 THR A C 1
ATOM 1384 O O . THR A 1 180 ? 17.160 -4.540 0.509 1.00 91.19 180 THR A O 1
ATOM 1387 N N . ARG A 1 181 ? 17.071 -6.551 1.505 1.00 92.62 181 ARG A N 1
ATOM 1388 C CA . ARG A 1 181 ? 17.758 -7.271 0.418 1.00 92.62 181 ARG A CA 1
ATOM 1389 C C . ARG A 1 181 ? 16.932 -7.314 -0.869 1.00 92.62 181 ARG A C 1
ATOM 1391 O O . ARG A 1 181 ? 17.503 -7.170 -1.946 1.00 92.62 181 ARG A O 1
ATOM 1398 N N . ALA A 1 182 ? 15.614 -7.477 -0.772 1.00 94.56 182 ALA A N 1
ATOM 1399 C CA . ALA A 1 182 ? 14.726 -7.430 -1.932 1.00 94.56 182 ALA A CA 1
ATOM 1400 C C . ALA A 1 182 ? 14.726 -6.033 -2.573 1.00 94.56 182 ALA A C 1
ATOM 1402 O O . ALA A 1 182 ? 14.947 -5.908 -3.773 1.00 94.56 182 ALA A O 1
ATOM 1403 N N . LEU A 1 183 ? 14.632 -4.962 -1.778 1.00 93.62 183 LEU A N 1
ATOM 1404 C CA . LEU A 1 183 ? 14.737 -3.585 -2.281 1.00 93.62 183 LEU A CA 1
ATOM 1405 C C . LEU A 1 183 ? 16.089 -3.307 -2.959 1.00 93.62 183 LEU A C 1
ATOM 1407 O O . LEU A 1 183 ? 16.131 -2.638 -3.991 1.00 93.62 183 LEU A O 1
ATOM 1411 N N . GLN A 1 184 ? 17.192 -3.848 -2.432 1.00 93.06 184 GLN A N 1
ATOM 1412 C CA . GLN A 1 184 ? 18.505 -3.776 -3.086 1.00 93.06 184 GLN A CA 1
ATOM 1413 C C . GLN A 1 184 ? 18.517 -4.485 -4.449 1.00 93.06 184 GLN A C 1
ATOM 1415 O O . GLN A 1 184 ? 19.089 -3.952 -5.402 1.00 93.06 184 GLN A O 1
ATOM 1420 N N . ARG A 1 185 ? 17.856 -5.6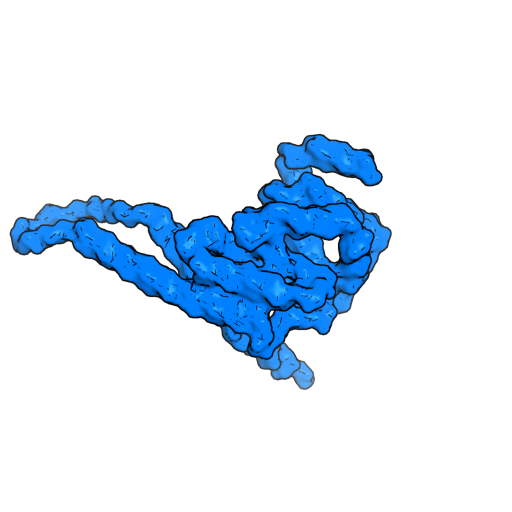45 -4.573 1.00 94.88 185 ARG A N 1
ATOM 1421 C CA . ARG A 1 185 ? 17.688 -6.339 -5.862 1.00 94.88 185 ARG A CA 1
ATOM 1422 C C . ARG A 1 185 ? 16.838 -5.530 -6.838 1.00 94.88 185 ARG A C 1
ATOM 1424 O O . ARG A 1 185 ? 17.261 -5.348 -7.978 1.00 94.88 185 ARG A O 1
ATOM 1431 N N . VAL A 1 186 ? 15.713 -4.969 -6.385 1.00 95.06 186 VAL A N 1
ATOM 1432 C CA . VAL A 1 186 ? 14.886 -4.057 -7.195 1.00 95.06 186 VAL A CA 1
ATOM 1433 C C . VAL A 1 186 ? 15.725 -2.877 -7.685 1.00 95.06 186 VAL A C 1
ATOM 1435 O O . VAL A 1 186 ? 15.665 -2.524 -8.860 1.00 95.06 186 VAL A O 1
ATOM 1438 N N . TYR A 1 187 ? 16.554 -2.281 -6.825 1.00 94.31 187 TYR A N 1
ATOM 1439 C CA . TYR A 1 187 ? 17.419 -1.164 -7.205 1.00 94.31 187 TYR A CA 1
ATOM 1440 C C . TYR A 1 187 ? 18.458 -1.551 -8.265 1.00 94.31 187 TYR A C 1
ATOM 1442 O O . TYR A 1 187 ? 18.653 -0.809 -9.234 1.00 94.31 187 TYR A O 1
ATOM 1450 N N . ALA A 1 188 ? 19.085 -2.723 -8.128 1.00 93.50 188 ALA A N 1
ATOM 1451 C CA . ALA A 1 188 ? 20.001 -3.253 -9.136 1.00 93.50 188 ALA A CA 1
ATOM 1452 C C . ALA A 1 188 ? 19.288 -3.458 -10.485 1.00 93.50 188 ALA A C 1
ATOM 1454 O O . ALA A 1 188 ? 19.735 -2.922 -11.500 1.00 93.50 188 ALA A O 1
ATOM 1455 N N . LYS A 1 189 ? 18.122 -4.119 -10.483 1.00 94.06 189 LYS A N 1
ATOM 1456 C CA . LYS A 1 189 ? 17.310 -4.352 -11.688 1.00 94.06 189 LYS A CA 1
ATOM 1457 C C . LYS A 1 189 ? 16.792 -3.074 -12.330 1.00 94.06 189 LYS A C 1
ATOM 1459 O O . LYS A 1 189 ? 16.830 -2.931 -13.549 1.00 94.06 189 LYS A O 1
ATOM 1464 N N . THR A 1 190 ? 16.406 -2.096 -11.521 1.00 92.38 190 THR A N 1
ATOM 1465 C CA . THR A 1 190 ? 16.017 -0.772 -12.013 1.00 92.38 190 THR A CA 1
ATOM 1466 C C . THR A 1 190 ? 17.194 -0.082 -12.698 1.00 92.38 190 THR A C 1
ATOM 1468 O O . THR A 1 190 ? 17.030 0.496 -13.768 1.00 92.38 190 THR A O 1
ATOM 1471 N N . THR A 1 191 ? 18.399 -0.174 -12.133 1.00 90.19 191 THR A N 1
ATOM 1472 C CA . THR A 1 191 ? 19.608 0.413 -12.733 1.00 90.19 191 THR A CA 1
ATOM 1473 C C . THR A 1 191 ? 19.959 -0.257 -14.066 1.00 90.19 191 THR A C 1
ATOM 1475 O O . THR A 1 191 ? 20.236 0.441 -15.043 1.00 90.19 191 THR A O 1
ATOM 1478 N N . GLU A 1 192 ? 19.875 -1.588 -14.146 1.00 90.88 192 GLU A N 1
ATOM 1479 C CA . GLU A 1 192 ? 20.012 -2.343 -15.403 1.00 90.88 192 GLU A CA 1
ATOM 1480 C C . GLU A 1 192 ? 18.987 -1.872 -16.452 1.00 90.88 192 GLU A C 1
ATOM 1482 O O . GLU A 1 192 ? 19.348 -1.593 -17.600 1.00 90.88 192 GLU A O 1
ATOM 1487 N N . ALA A 1 193 ? 17.725 -1.690 -16.050 1.00 88.19 193 ALA A N 1
ATOM 1488 C CA . ALA A 1 193 ? 16.655 -1.220 -16.926 1.00 88.19 193 ALA A CA 1
ATOM 1489 C C . ALA A 1 193 ? 16.869 0.229 -17.419 1.00 88.19 193 ALA A C 1
ATOM 1491 O O . ALA A 1 193 ? 16.623 0.521 -18.594 1.00 88.19 193 ALA A O 1
ATOM 1492 N N . VAL A 1 194 ? 17.388 1.139 -16.581 1.00 86.94 194 VAL A N 1
ATOM 1493 C CA . VAL A 1 194 ? 17.773 2.505 -17.002 1.00 86.94 194 VAL A CA 1
ATOM 1494 C C . VAL A 1 194 ? 18.863 2.463 -18.077 1.00 86.94 194 VAL A C 1
ATOM 1496 O O . VAL A 1 194 ? 18.789 3.191 -19.072 1.00 86.94 194 VAL A O 1
ATOM 1499 N N . LEU A 1 195 ? 19.879 1.615 -17.904 1.00 86.00 195 LEU A N 1
ATOM 1500 C CA . LEU A 1 195 ? 20.966 1.480 -18.878 1.00 86.00 195 LEU A CA 1
ATOM 1501 C C . LEU A 1 195 ? 20.457 0.897 -20.202 1.00 86.00 195 LEU A C 1
ATOM 1503 O O . LEU A 1 195 ? 20.785 1.421 -21.269 1.00 86.00 195 LEU A O 1
ATOM 1507 N N . SER A 1 196 ? 19.606 -0.129 -20.130 1.00 85.56 196 SER A N 1
ATOM 1508 C CA . SER A 1 196 ? 18.979 -0.757 -21.297 1.00 85.56 196 SER A CA 1
ATOM 1509 C C . SER A 1 196 ? 18.114 0.232 -22.088 1.00 85.56 196 SER A C 1
ATOM 1511 O O . SER A 1 196 ? 18.331 0.437 -23.282 1.00 85.56 196 SER A O 1
ATOM 1513 N N . THR A 1 197 ? 17.205 0.946 -21.417 1.00 80.25 197 THR A N 1
ATOM 1514 C CA . THR A 1 197 ? 16.343 1.958 -22.060 1.00 80.25 197 THR A CA 1
ATOM 1515 C C . THR A 1 197 ? 17.146 3.113 -22.660 1.00 80.25 197 THR A C 1
ATOM 1517 O O . THR A 1 197 ? 16.816 3.609 -23.737 1.00 80.25 197 THR A O 1
ATOM 1520 N N . THR A 1 198 ? 18.249 3.515 -22.021 1.00 80.06 198 THR A N 1
ATOM 1521 C CA . THR A 1 198 ? 19.160 4.538 -22.560 1.00 80.06 198 THR A CA 1
ATOM 1522 C C . THR A 1 198 ? 19.860 4.060 -23.832 1.00 80.06 198 THR A C 1
ATOM 1524 O O . THR A 1 198 ? 19.994 4.828 -24.787 1.00 80.06 198 THR A O 1
ATOM 1527 N N . ARG A 1 199 ? 20.279 2.791 -23.878 1.00 80.06 199 ARG A N 1
ATOM 1528 C CA . ARG A 1 199 ? 20.868 2.179 -25.073 1.00 80.06 199 ARG A CA 1
ATOM 1529 C C . ARG A 1 199 ? 19.864 2.121 -26.223 1.00 80.06 199 ARG A C 1
ATOM 1531 O O . ARG A 1 199 ? 20.171 2.640 -27.292 1.00 80.06 199 ARG A O 1
ATOM 1538 N N . VAL A 1 200 ? 18.663 1.597 -25.977 1.00 79.12 200 VAL A N 1
ATOM 1539 C CA . VAL A 1 200 ? 17.574 1.526 -26.969 1.00 79.12 200 VAL A CA 1
ATOM 1540 C C . VAL A 1 200 ? 17.244 2.916 -27.515 1.00 79.12 200 VAL A C 1
ATOM 1542 O O . VAL A 1 200 ? 17.171 3.112 -28.725 1.00 79.12 200 VAL A O 1
ATOM 1545 N N . ARG A 1 201 ? 17.145 3.927 -26.642 1.00 74.69 201 ARG A N 1
ATOM 1546 C CA . ARG A 1 201 ? 16.948 5.326 -27.050 1.00 74.69 201 ARG A CA 1
ATOM 1547 C C . ARG A 1 201 ? 18.068 5.839 -27.958 1.00 74.69 201 ARG A C 1
ATOM 1549 O O . ARG A 1 201 ? 17.787 6.557 -28.916 1.00 74.69 201 ARG A O 1
ATOM 1556 N N . ASN A 1 202 ? 19.325 5.531 -27.647 1.00 77.25 202 ASN A N 1
ATOM 1557 C CA . ASN A 1 202 ? 20.463 5.950 -28.465 1.00 77.25 202 ASN A CA 1
ATOM 1558 C C . ASN A 1 202 ? 20.470 5.244 -29.827 1.00 77.25 202 ASN A C 1
ATOM 1560 O O . ASN A 1 202 ? 20.744 5.897 -30.828 1.00 77.25 202 ASN A O 1
ATOM 1564 N N . GLU A 1 203 ? 20.129 3.955 -29.874 1.00 78.50 203 GLU A N 1
ATOM 1565 C CA . GLU A 1 203 ? 19.993 3.180 -31.114 1.00 78.50 203 GLU A CA 1
ATOM 1566 C C . GLU A 1 203 ? 18.864 3.735 -31.995 1.00 78.50 203 GLU A C 1
ATOM 1568 O O . GLU A 1 203 ? 19.110 4.043 -33.158 1.00 78.50 203 GLU A O 1
ATOM 1573 N N . LEU A 1 204 ? 17.678 3.993 -31.427 1.00 72.94 204 LEU A N 1
ATOM 1574 C CA . LEU A 1 204 ? 16.574 4.681 -32.110 1.00 72.94 204 LEU A CA 1
ATOM 1575 C C . LEU A 1 204 ? 17.005 6.057 -32.620 1.00 72.94 204 LEU A C 1
ATOM 1577 O O . LEU A 1 204 ? 16.812 6.372 -33.785 1.00 72.94 204 LEU A O 1
ATOM 1581 N N . ARG A 1 205 ? 17.654 6.873 -31.782 1.00 72.12 205 ARG A N 1
ATOM 1582 C CA . ARG A 1 205 ? 18.140 8.196 -32.197 1.00 72.12 205 ARG A CA 1
ATOM 1583 C C . ARG A 1 205 ? 19.122 8.106 -33.366 1.00 72.12 205 ARG A C 1
ATOM 1585 O O . ARG A 1 205 ? 19.063 8.953 -34.249 1.00 72.12 205 ARG A O 1
ATOM 1592 N N . ASN A 1 206 ? 20.017 7.123 -33.352 1.00 72.56 206 ASN A N 1
ATOM 1593 C CA . ASN A 1 206 ? 21.018 6.927 -34.396 1.00 72.56 206 ASN A CA 1
ATOM 1594 C C . ASN A 1 206 ? 20.408 6.351 -35.684 1.00 72.56 206 ASN A C 1
ATOM 1596 O O . ASN A 1 206 ? 20.873 6.700 -36.760 1.00 72.56 206 ASN A O 1
ATOM 1600 N N . ALA A 1 207 ? 19.360 5.528 -35.586 1.00 68.19 207 ALA A N 1
ATOM 1601 C CA . ALA A 1 207 ? 18.623 4.996 -36.733 1.00 68.19 207 ALA A CA 1
ATOM 1602 C C . ALA A 1 207 ? 17.717 6.043 -37.408 1.00 68.19 207 ALA A C 1
ATOM 1604 O O . ALA A 1 207 ? 17.491 5.973 -38.612 1.00 68.19 207 ALA A O 1
ATOM 1605 N N . THR A 1 208 ? 17.205 7.019 -36.649 1.00 60.72 208 THR A N 1
ATOM 1606 C CA . THR A 1 208 ? 16.344 8.101 -37.166 1.00 60.72 208 THR A CA 1
ATOM 1607 C C . THR A 1 208 ? 17.134 9.336 -37.620 1.00 60.72 208 THR A C 1
ATOM 1609 O O . THR A 1 208 ? 16.550 10.279 -38.154 1.00 60.72 208 THR A O 1
ATOM 1612 N N . LEU A 1 209 ? 18.453 9.376 -37.405 1.00 57.16 209 LEU A N 1
ATOM 1613 C CA . LEU A 1 209 ? 19.317 10.377 -38.030 1.00 57.16 209 LEU A CA 1
ATOM 1614 C C . LEU A 1 209 ? 19.517 9.966 -39.499 1.00 57.16 209 LEU A C 1
ATOM 1616 O O . LEU A 1 209 ? 19.997 8.857 -39.735 1.00 57.16 209 LEU A O 1
ATOM 1620 N N . PRO A 1 210 ? 19.170 10.816 -40.488 1.00 51.97 210 PRO A N 1
ATOM 1621 C CA . PRO A 1 210 ? 19.604 10.570 -41.856 1.00 51.97 210 PRO A CA 1
ATOM 1622 C C . PRO A 1 210 ? 21.128 10.420 -41.844 1.00 51.97 210 PRO A C 1
ATOM 1624 O O . PRO A 1 210 ? 21.806 11.194 -41.161 1.00 51.97 210 PRO A O 1
ATOM 1627 N N . GLN A 1 211 ? 21.667 9.443 -42.579 1.00 50.88 211 GLN A N 1
ATOM 1628 C CA . GLN A 1 211 ? 23.068 9.523 -42.982 1.00 50.88 211 GLN A CA 1
ATOM 1629 C C . GLN A 1 211 ? 23.205 10.854 -43.721 1.00 50.88 211 GLN A C 1
ATOM 1631 O O . GLN A 1 211 ? 22.605 11.045 -44.775 1.00 50.88 211 GLN A O 1
ATOM 1636 N N . VAL A 1 212 ? 23.872 11.816 -43.089 1.00 49.34 212 VAL A N 1
ATOM 1637 C CA . VAL A 1 212 ? 24.239 13.063 -43.744 1.00 49.34 212 VAL A CA 1
ATOM 1638 C C . VAL A 1 212 ? 25.353 12.666 -44.701 1.00 49.34 212 VAL A C 1
ATOM 1640 O O . VAL A 1 212 ? 26.497 12.523 -44.282 1.00 49.34 212 VAL A O 1
ATOM 1643 N N . ASP A 1 213 ? 24.993 12.377 -45.951 1.00 45.22 213 ASP A N 1
ATOM 1644 C CA . ASP A 1 213 ? 25.928 12.587 -47.049 1.00 45.22 213 ASP A CA 1
ATOM 1645 C C . ASP A 1 213 ? 26.257 14.087 -47.040 1.00 45.22 213 ASP A C 1
ATOM 1647 O O . ASP A 1 213 ? 25.361 14.923 -46.909 1.00 45.22 213 ASP A O 1
ATOM 1651 N N . ASP A 1 214 ? 27.548 14.399 -47.076 1.00 50.25 214 ASP A N 1
ATOM 1652 C CA . ASP A 1 214 ? 28.172 15.686 -46.726 1.00 50.25 214 ASP A CA 1
ATOM 1653 C C . ASP A 1 214 ? 27.818 16.887 -47.640 1.00 50.25 214 ASP A C 1
ATOM 1655 O O . ASP A 1 214 ? 28.507 17.901 -47.609 1.00 50.25 214 ASP A O 1
ATOM 1659 N N . ASP A 1 215 ? 26.735 16.840 -48.418 1.00 48.91 215 ASP A N 1
ATOM 1660 C CA . ASP A 1 215 ? 26.391 17.872 -49.404 1.00 48.91 215 ASP A CA 1
ATOM 1661 C C . ASP A 1 215 ? 24.961 18.408 -49.197 1.00 48.91 215 ASP A C 1
ATOM 1663 O O . ASP A 1 215 ? 24.001 17.882 -49.755 1.00 48.91 215 ASP A O 1
ATOM 1667 N N . ASP A 1 216 ? 24.814 19.432 -48.345 1.00 46.66 216 ASP A N 1
ATOM 1668 C CA . ASP A 1 216 ? 23.945 20.618 -48.539 1.00 46.66 216 ASP A CA 1
ATOM 1669 C C . ASP A 1 216 ? 23.635 21.301 -47.186 1.00 46.66 216 ASP A C 1
ATOM 1671 O O . ASP A 1 216 ? 22.744 20.896 -46.430 1.00 46.66 216 ASP A O 1
ATOM 1675 N N . GLU A 1 217 ? 24.336 22.403 -46.891 1.00 47.97 217 GLU A N 1
ATOM 1676 C CA . GLU A 1 217 ? 24.220 23.176 -45.639 1.00 47.97 217 GLU A CA 1
ATOM 1677 C C . GLU A 1 217 ? 22.852 23.866 -45.402 1.00 47.97 217 GLU A C 1
ATOM 1679 O O . GLU A 1 217 ? 22.607 24.378 -44.307 1.00 47.97 217 GLU A O 1
ATOM 1684 N N . ASP A 1 218 ? 21.907 23.836 -46.348 1.00 48.06 218 ASP A N 1
ATOM 1685 C CA . ASP A 1 218 ? 20.731 24.728 -46.332 1.00 48.06 218 ASP A CA 1
ATOM 1686 C C . ASP A 1 218 ? 19.380 24.094 -45.940 1.00 48.06 218 ASP A C 1
ATOM 1688 O O . ASP A 1 218 ? 18.324 24.728 -46.043 1.00 48.06 218 ASP A O 1
ATOM 1692 N N . LYS A 1 219 ? 19.350 22.860 -45.419 1.00 46.78 219 LYS A N 1
ATOM 1693 C CA . LYS A 1 219 ? 18.095 22.226 -44.950 1.00 46.78 219 LYS A CA 1
ATOM 1694 C C . LYS A 1 219 ? 18.129 21.770 -43.494 1.00 46.78 219 LYS A C 1
ATOM 1696 O O . LYS A 1 219 ? 17.677 20.679 -43.159 1.00 46.78 219 LYS A O 1
ATOM 1701 N N . LYS A 1 220 ? 18.511 22.662 -42.574 1.00 46.59 220 LYS A N 1
ATOM 1702 C CA . LYS A 1 220 ? 18.129 22.541 -41.150 1.00 46.59 220 LYS A CA 1
ATOM 1703 C C . LYS A 1 220 ? 16.643 22.884 -40.957 1.00 46.59 220 LYS A C 1
ATOM 1705 O O . LYS A 1 220 ? 16.293 23.856 -40.295 1.00 46.59 220 LYS A O 1
ATOM 1710 N N . LYS A 1 221 ? 15.739 22.095 -41.547 1.00 46.81 221 LYS A N 1
ATOM 1711 C CA . LYS A 1 221 ? 14.334 22.096 -41.119 1.00 46.81 221 LYS A CA 1
ATOM 1712 C C . LYS A 1 221 ? 14.233 21.291 -39.830 1.00 46.81 221 LYS A C 1
ATOM 1714 O O . LYS A 1 221 ? 14.738 20.177 -39.766 1.00 46.81 221 LYS A O 1
ATOM 1719 N N . ASN A 1 222 ? 13.580 21.880 -38.828 1.00 46.19 222 ASN A N 1
ATOM 1720 C CA . ASN A 1 222 ? 13.115 21.228 -37.607 1.00 46.19 222 ASN A CA 1
ATOM 1721 C C . ASN A 1 222 ? 12.450 19.884 -37.939 1.00 46.19 222 ASN A C 1
ATOM 1723 O O . ASN A 1 222 ? 11.267 19.835 -38.268 1.00 46.19 222 ASN A O 1
ATOM 1727 N N . VAL A 1 223 ? 13.214 18.798 -37.864 1.00 46.44 223 VAL A N 1
ATOM 1728 C CA . VAL A 1 223 ? 12.661 17.449 -37.810 1.00 46.44 223 VAL A CA 1
ATOM 1729 C C . VAL A 1 223 ? 12.293 17.231 -36.349 1.00 46.44 223 VAL A C 1
ATOM 1731 O O . VAL A 1 223 ? 13.154 16.916 -35.524 1.00 46.44 223 VAL A O 1
ATOM 1734 N N . GLU A 1 224 ? 11.028 17.479 -36.005 1.00 45.88 224 GLU A N 1
ATOM 1735 C CA . GLU A 1 224 ? 10.465 16.976 -34.752 1.00 45.88 224 GLU A CA 1
ATOM 1736 C C . GLU A 1 224 ? 10.710 15.467 -34.709 1.00 45.88 224 GLU A C 1
ATOM 1738 O O . GLU A 1 224 ? 10.254 14.708 -35.565 1.00 45.88 224 GLU A O 1
ATOM 1743 N N . ARG A 1 225 ? 11.538 15.046 -33.752 1.00 52.41 225 ARG A N 1
ATOM 1744 C CA . ARG A 1 225 ? 11.961 13.655 -33.617 1.00 52.41 225 ARG A CA 1
ATOM 1745 C C . ARG A 1 225 ? 10.767 12.827 -33.142 1.00 52.41 225 ARG A C 1
ATOM 1747 O O . ARG A 1 225 ? 10.261 13.120 -32.058 1.00 52.41 225 ARG A O 1
ATOM 1754 N N . PRO A 1 226 ? 10.368 11.760 -33.852 1.00 44.44 226 PRO A N 1
ATOM 1755 C CA . PRO A 1 226 ? 9.400 10.813 -33.330 1.00 44.44 226 PRO A CA 1
ATOM 1756 C C . PRO A 1 226 ? 10.116 9.944 -32.289 1.00 44.44 226 PRO A C 1
ATOM 1758 O O . PRO A 1 226 ? 10.617 8.863 -32.584 1.00 44.44 226 PRO A O 1
ATOM 1761 N N . VAL A 1 227 ? 10.249 10.441 -31.060 1.00 54.81 227 VAL A N 1
ATOM 1762 C CA . VAL A 1 227 ? 10.537 9.565 -29.920 1.00 54.81 227 VAL A CA 1
ATOM 1763 C C . VAL A 1 227 ? 9.230 8.840 -29.639 1.00 54.81 227 VAL A C 1
ATOM 1765 O O . VAL A 1 227 ? 8.230 9.503 -29.379 1.00 54.81 227 VAL A O 1
ATOM 1768 N N . ALA A 1 228 ? 9.214 7.508 -29.739 1.00 58.50 228 ALA A N 1
ATOM 1769 C CA . ALA A 1 228 ? 8.046 6.709 -29.379 1.00 58.50 228 ALA A CA 1
ATOM 1770 C C . ALA A 1 228 ? 7.607 7.101 -27.949 1.00 58.50 228 ALA A C 1
ATOM 1772 O O . ALA A 1 228 ? 8.375 6.851 -27.013 1.00 58.50 228 ALA A O 1
ATOM 1773 N N . PRO A 1 229 ? 6.439 7.751 -27.762 1.00 59.84 229 PRO A N 1
ATOM 1774 C CA . PRO A 1 229 ? 6.049 8.353 -26.483 1.00 59.84 229 PRO A CA 1
ATOM 1775 C C . PRO A 1 229 ? 6.063 7.363 -25.313 1.00 59.84 229 PRO A C 1
ATOM 1777 O O . PRO A 1 229 ? 6.359 7.739 -24.181 1.00 59.84 229 PRO A O 1
ATOM 1780 N N . ASP A 1 230 ? 5.807 6.089 -25.604 1.00 67.06 230 ASP A N 1
ATOM 1781 C CA . ASP A 1 230 ? 5.702 5.021 -24.610 1.00 67.06 230 ASP A CA 1
ATOM 1782 C C . ASP A 1 230 ? 7.069 4.624 -24.025 1.00 67.06 230 ASP A C 1
ATOM 1784 O O . ASP A 1 230 ? 7.183 4.331 -22.835 1.00 67.06 230 ASP A O 1
ATOM 1788 N N . VAL A 1 231 ? 8.146 4.708 -24.819 1.00 69.94 231 VAL A N 1
ATOM 1789 C CA . VAL A 1 231 ? 9.513 4.405 -24.353 1.00 69.94 231 VAL A CA 1
ATOM 1790 C C . VAL A 1 231 ? 10.018 5.483 -23.391 1.00 69.94 231 VAL A C 1
ATOM 1792 O O . VAL A 1 231 ? 10.685 5.165 -22.404 1.00 69.94 231 VAL A O 1
ATOM 1795 N N . GLU A 1 232 ? 9.693 6.755 -23.644 1.00 76.56 232 GLU A N 1
ATOM 1796 C CA . GLU A 1 232 ? 10.127 7.851 -22.770 1.00 76.56 232 GLU A CA 1
ATOM 1797 C C . GLU A 1 232 ? 9.325 7.881 -21.463 1.00 76.56 232 GLU A C 1
ATOM 1799 O O . GLU A 1 232 ? 9.941 7.971 -20.402 1.00 76.56 232 GLU A O 1
ATOM 1804 N N . LYS A 1 233 ? 7.997 7.683 -21.510 1.00 78.94 233 LYS A N 1
ATOM 1805 C CA . LYS A 1 233 ? 7.159 7.569 -20.300 1.00 78.94 233 LYS A CA 1
ATOM 1806 C C . LYS A 1 233 ? 7.639 6.451 -19.377 1.00 78.94 233 LYS A C 1
ATOM 1808 O O . LYS A 1 233 ? 7.868 6.675 -18.190 1.00 78.94 233 LYS A O 1
ATOM 1813 N N . ARG A 1 234 ? 7.882 5.255 -19.925 1.00 79.81 234 ARG A N 1
ATOM 1814 C CA . ARG A 1 234 ? 8.398 4.126 -19.140 1.00 79.81 234 ARG A CA 1
ATOM 1815 C C . ARG A 1 234 ? 9.772 4.427 -18.545 1.00 79.81 234 ARG A C 1
ATOM 1817 O O . ARG A 1 234 ? 10.029 4.107 -17.386 1.00 79.81 234 ARG A O 1
ATOM 1824 N N . ARG A 1 235 ? 10.662 5.060 -19.313 1.00 83.44 235 ARG A N 1
ATOM 1825 C CA . ARG A 1 235 ? 11.985 5.467 -18.825 1.00 83.44 235 ARG A CA 1
ATOM 1826 C C . ARG A 1 235 ? 11.876 6.461 -17.667 1.00 83.44 235 ARG A C 1
ATOM 1828 O O . ARG A 1 235 ? 12.611 6.311 -16.695 1.00 83.44 235 ARG A O 1
ATOM 1835 N N . GLU A 1 236 ? 10.999 7.456 -17.761 1.00 86.19 236 GLU A N 1
ATOM 1836 C CA . GLU A 1 236 ? 10.747 8.419 -16.680 1.00 86.19 236 GLU A CA 1
ATOM 1837 C C . GLU A 1 236 ? 10.298 7.706 -15.398 1.00 86.19 236 GLU A C 1
ATOM 1839 O O . GLU A 1 236 ? 10.902 7.920 -14.344 1.00 86.19 236 GLU A O 1
ATOM 1844 N N . CYS A 1 237 ? 9.354 6.764 -15.500 1.00 86.69 237 CYS A N 1
ATOM 1845 C CA . CYS A 1 237 ? 8.919 5.948 -14.363 1.00 86.69 237 CYS A CA 1
ATOM 1846 C C . CYS A 1 237 ? 10.074 5.147 -13.740 1.00 86.69 237 CYS A C 1
ATOM 1848 O O . CYS A 1 237 ? 10.271 5.189 -12.526 1.00 86.69 237 CYS A O 1
ATOM 1850 N N . ILE A 1 238 ? 10.886 4.463 -14.553 1.00 88.69 238 ILE A N 1
ATOM 1851 C CA . ILE A 1 238 ? 12.037 3.676 -14.075 1.00 88.69 238 ILE A CA 1
ATOM 1852 C C . ILE A 1 238 ? 13.086 4.580 -13.397 1.00 88.69 238 ILE A C 1
ATOM 1854 O O . ILE A 1 238 ? 13.650 4.219 -12.360 1.00 88.69 238 ILE A O 1
ATOM 1858 N N . VAL A 1 239 ? 13.342 5.776 -13.936 1.00 89.31 239 VAL A N 1
ATOM 1859 C CA . VAL A 1 239 ? 14.263 6.754 -13.331 1.00 89.31 239 VAL A CA 1
ATOM 1860 C C . VAL A 1 239 ? 13.739 7.249 -11.979 1.00 89.31 239 VAL A C 1
ATOM 1862 O O . VAL A 1 239 ? 14.510 7.351 -11.019 1.00 89.31 239 VAL A O 1
ATOM 1865 N N . ASP A 1 240 ? 12.441 7.518 -11.871 1.00 90.88 240 ASP A N 1
ATOM 1866 C CA . ASP A 1 240 ? 11.811 7.945 -10.621 1.00 90.88 240 ASP A CA 1
ATOM 1867 C C . ASP A 1 240 ? 11.814 6.839 -9.554 1.00 90.88 240 ASP A C 1
ATOM 1869 O O . ASP A 1 240 ? 12.103 7.111 -8.381 1.00 90.88 240 ASP A O 1
ATOM 1873 N N . ILE A 1 241 ? 11.589 5.584 -9.957 1.00 92.62 241 ILE A N 1
ATOM 1874 C CA . ILE A 1 241 ? 11.753 4.396 -9.105 1.00 92.62 241 ILE A CA 1
ATOM 1875 C C . ILE A 1 241 ? 13.189 4.323 -8.579 1.00 92.62 241 ILE A C 1
ATOM 1877 O O . ILE A 1 241 ? 13.391 4.232 -7.368 1.00 92.62 241 ILE A O 1
ATOM 1881 N N . SER A 1 242 ? 14.190 4.443 -9.460 1.00 91.12 242 SER A N 1
ATOM 1882 C CA . SER A 1 242 ? 15.610 4.404 -9.082 1.00 91.12 242 SER A CA 1
ATOM 1883 C C . SER A 1 242 ? 15.952 5.487 -8.054 1.00 91.12 242 SER A C 1
ATOM 1885 O O . SER A 1 242 ? 16.573 5.204 -7.025 1.00 91.12 242 SER A O 1
ATOM 1887 N N . ARG A 1 243 ? 15.479 6.722 -8.278 1.00 90.44 243 ARG A N 1
ATOM 1888 C CA . ARG A 1 243 ? 15.667 7.844 -7.345 1.00 90.44 243 ARG A CA 1
ATOM 1889 C C . ARG A 1 243 ? 15.038 7.551 -5.983 1.00 90.44 243 ARG A C 1
ATOM 1891 O O . ARG A 1 243 ? 15.660 7.812 -4.954 1.00 90.44 243 ARG A O 1
ATOM 1898 N N . THR A 1 244 ? 13.827 7.003 -5.973 1.00 90.56 244 THR A N 1
ATOM 1899 C CA . THR A 1 244 ? 13.086 6.712 -4.738 1.00 90.56 244 THR A CA 1
ATOM 1900 C C . THR A 1 244 ? 13.732 5.574 -3.950 1.00 90.56 244 THR A C 1
ATOM 1902 O O . THR A 1 244 ? 13.922 5.698 -2.741 1.00 90.56 244 THR A O 1
ATOM 1905 N N . LEU A 1 245 ? 14.145 4.503 -4.630 1.00 90.62 245 LEU A N 1
ATOM 1906 C CA . LEU A 1 245 ? 14.872 3.383 -4.031 1.00 90.62 245 LEU A CA 1
ATOM 1907 C C . LEU A 1 245 ? 16.198 3.827 -3.425 1.00 90.62 245 LEU A C 1
ATOM 1909 O O . LEU A 1 245 ? 16.513 3.427 -2.310 1.00 90.62 245 LEU A O 1
ATOM 1913 N N . LYS A 1 246 ? 16.941 4.707 -4.105 1.00 88.12 246 LYS A N 1
ATOM 1914 C CA . LYS A 1 246 ? 18.180 5.265 -3.556 1.00 88.12 246 LYS A CA 1
ATOM 1915 C C . LYS A 1 246 ? 17.933 5.952 -2.211 1.00 88.12 246 LYS A C 1
ATOM 1917 O O . LYS A 1 246 ? 18.668 5.702 -1.269 1.00 88.12 246 LYS A O 1
ATOM 1922 N N . VAL A 1 247 ? 16.869 6.751 -2.093 1.00 86.50 247 VAL A N 1
ATOM 1923 C CA . VAL A 1 247 ? 16.497 7.410 -0.826 1.00 86.50 247 VAL A CA 1
ATOM 1924 C C . VAL A 1 247 ? 16.063 6.406 0.248 1.00 86.50 247 VAL A C 1
ATOM 1926 O O . VAL A 1 247 ? 16.334 6.629 1.422 1.00 86.50 247 VAL A O 1
ATOM 1929 N N . LEU A 1 248 ? 15.380 5.324 -0.133 1.00 83.94 248 LEU A N 1
ATOM 1930 C CA . LEU A 1 248 ? 14.903 4.299 0.802 1.00 83.94 248 LEU A CA 1
ATOM 1931 C C . LEU A 1 248 ? 16.016 3.380 1.323 1.00 83.94 248 LEU A C 1
ATOM 1933 O O . LEU A 1 248 ? 15.945 2.941 2.467 1.00 83.94 248 LEU A O 1
ATOM 1937 N N . ILE A 1 249 ? 17.004 3.068 0.482 1.00 83.50 249 ILE A N 1
ATOM 1938 C CA . ILE A 1 249 ? 18.078 2.108 0.777 1.00 83.50 249 ILE A CA 1
ATOM 1939 C C . ILE A 1 249 ? 19.311 2.811 1.355 1.00 83.50 249 ILE A C 1
ATOM 1941 O O . ILE A 1 249 ? 20.066 2.198 2.109 1.00 83.50 249 ILE A O 1
ATOM 1945 N N . SER A 1 250 ? 19.542 4.085 1.021 1.00 75.69 250 SER A N 1
ATOM 1946 C CA . SER A 1 250 ? 20.583 4.864 1.686 1.00 75.69 250 SER A CA 1
ATOM 1947 C C . SER A 1 250 ? 20.270 4.956 3.185 1.00 75.69 250 SER A C 1
ATOM 1949 O O . SER A 1 250 ? 19.133 5.274 3.539 1.00 75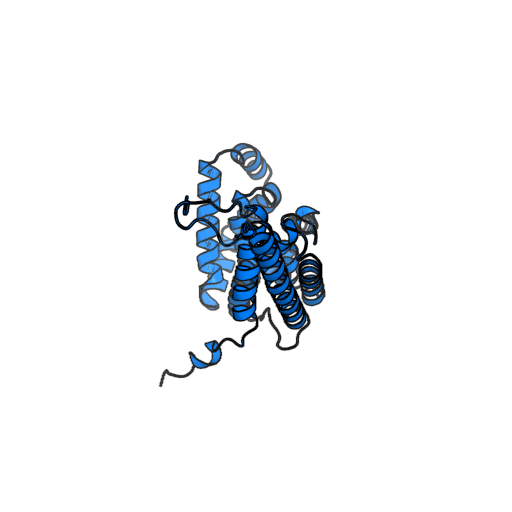.69 250 SER A O 1
ATOM 1951 N N . PRO A 1 251 ? 21.254 4.710 4.071 1.00 56.03 251 PRO A N 1
ATOM 1952 C CA . PRO A 1 251 ? 21.079 4.955 5.494 1.00 56.03 251 PRO A CA 1
ATOM 1953 C C . PRO A 1 251 ? 20.630 6.407 5.661 1.00 56.03 251 PRO A C 1
ATOM 1955 O O . PRO A 1 251 ? 21.331 7.326 5.243 1.00 56.03 251 PRO A O 1
ATOM 1958 N N . SER A 1 252 ? 19.431 6.628 6.194 1.00 48.47 252 SER A N 1
ATOM 1959 C CA . SER A 1 252 ? 18.979 7.984 6.473 1.00 48.47 252 SER A CA 1
ATOM 1960 C C . SER A 1 252 ? 19.871 8.577 7.565 1.00 48.47 252 SER A C 1
ATOM 1962 O O . SER A 1 252 ? 19.884 8.051 8.680 1.00 48.47 252 SER A O 1
ATOM 1964 N N . ASP A 1 253 ? 20.511 9.711 7.281 1.00 37.09 253 ASP A N 1
ATOM 1965 C CA 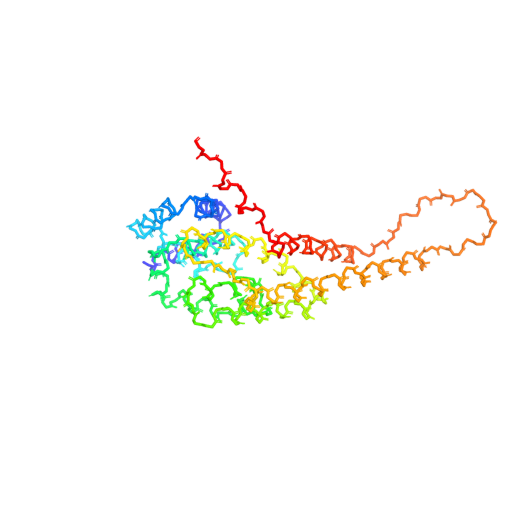. ASP A 1 253 ? 21.164 10.610 8.252 1.00 37.09 253 ASP A CA 1
ATOM 1966 C C . ASP A 1 253 ? 20.203 11.148 9.340 1.00 37.09 253 ASP A C 1
ATOM 1968 O O . ASP A 1 253 ? 20.594 11.940 10.196 1.00 37.09 253 ASP A O 1
ATOM 1972 N N . ASP A 1 254 ? 18.948 10.689 9.381 1.00 40.69 254 ASP A N 1
ATOM 1973 C CA . ASP A 1 254 ? 17.973 10.991 10.435 1.00 40.69 254 ASP A CA 1
ATOM 1974 C C . ASP A 1 254 ? 18.445 10.549 11.838 1.00 40.69 254 ASP A C 1
ATOM 1976 O O . ASP A 1 254 ? 17.893 10.996 12.842 1.00 40.69 254 ASP A O 1
ATOM 1980 N N . ALA A 1 255 ? 19.497 9.725 11.940 1.00 37.75 255 ALA A N 1
ATOM 1981 C CA . ALA A 1 255 ? 20.176 9.435 13.206 1.00 37.75 255 ALA A CA 1
ATOM 1982 C C . ALA A 1 255 ? 21.009 10.621 13.752 1.00 37.75 255 ALA A C 1
ATOM 1984 O O . ALA A 1 255 ? 21.380 10.618 14.928 1.00 37.75 255 ALA A O 1
ATOM 1985 N N . VAL A 1 256 ? 21.293 11.646 12.939 1.00 33.56 256 VAL A N 1
ATOM 1986 C CA . VAL A 1 256 ? 22.122 12.807 13.317 1.00 33.56 256 VAL A CA 1
ATOM 1987 C C . VAL A 1 256 ? 21.277 13.995 13.801 1.00 33.56 256 VAL A C 1
ATOM 1989 O O . VAL A 1 256 ? 21.746 14.788 14.615 1.00 33.56 256 VAL A O 1
ATOM 1992 N N . ALA A 1 257 ? 19.998 14.088 13.421 1.00 34.59 257 ALA A N 1
ATOM 1993 C CA . ALA A 1 257 ? 19.112 15.186 13.839 1.00 34.59 257 ALA A CA 1
ATOM 1994 C C . ALA A 1 257 ? 18.538 15.043 15.270 1.00 34.59 257 ALA A C 1
ATOM 1996 O O . ALA A 1 257 ? 17.773 15.896 15.713 1.00 34.59 257 ALA A O 1
ATOM 1997 N N . GLY A 1 258 ? 18.910 13.986 16.004 1.00 33.56 258 GLY A N 1
ATOM 1998 C CA . GLY A 1 258 ? 18.512 13.745 17.400 1.00 33.56 258 GLY A CA 1
ATOM 1999 C C . GLY A 1 258 ? 19.556 14.126 18.458 1.00 33.56 258 GLY A C 1
ATOM 2000 O O . GLY A 1 258 ? 19.306 13.936 19.645 1.00 33.56 258 GLY A O 1
ATOM 2001 N N . ARG A 1 259 ? 20.728 14.653 18.073 1.00 39.31 259 ARG A N 1
ATOM 2002 C CA . ARG A 1 259 ? 21.730 15.175 19.021 1.00 39.31 259 ARG A CA 1
ATOM 2003 C C . ARG A 1 259 ? 22.027 16.636 18.730 1.00 39.31 259 ARG A C 1
ATOM 2005 O O . ARG A 1 259 ? 23.000 16.944 18.052 1.00 39.31 259 ARG A O 1
ATOM 2012 N N . LYS A 1 260 ? 21.169 17.511 19.249 1.00 34.34 260 LYS A N 1
ATOM 2013 C CA . LYS A 1 260 ? 21.513 18.840 19.777 1.00 34.34 260 LYS A CA 1
ATOM 2014 C C . LYS A 1 260 ? 20.261 19.448 20.405 1.00 34.34 260 LYS A C 1
ATOM 2016 O O . LYS A 1 260 ? 19.540 20.221 19.787 1.00 34.34 260 LYS A O 1
ATOM 2021 N N . ALA A 1 261 ? 20.020 19.037 21.638 1.00 34.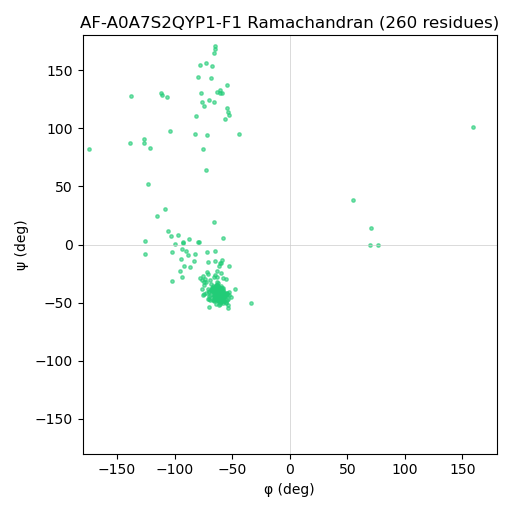47 261 ALA A N 1
ATOM 2022 C CA . ALA A 1 261 ? 19.363 19.846 22.646 1.00 34.47 261 ALA A CA 1
ATOM 2023 C C . ALA A 1 261 ? 20.149 19.570 23.933 1.00 34.47 261 ALA A C 1
ATOM 2025 O O . ALA A 1 261 ? 19.873 18.590 24.623 1.00 34.47 261 ALA A O 1
ATOM 2026 N N . ASP A 1 262 ? 21.214 20.352 24.120 1.00 35.34 262 ASP A N 1
ATOM 2027 C CA . ASP A 1 262 ? 21.686 20.720 25.458 1.00 35.34 262 ASP A CA 1
ATOM 2028 C C . ASP A 1 262 ? 20.803 21.877 25.944 1.00 35.34 262 ASP A C 1
ATOM 2030 O O . ASP A 1 262 ? 20.489 22.752 25.095 1.00 35.34 262 ASP A O 1
#

Organism: NCBI:txid1486918

Mean predicted aligned error: 9.19 Å